Protein AF-A0A7C3A5S3-F1 (afdb_monomer_lite)

Secondary structure (DSSP, 8-state):
-----SS-TTTTTT-SEEE---SSHHHHHHHHHHHHHHT-SEEE---STTTTTTSS-HHHHHHHHTTSSEEE--SSGGG--S--S-HHHHHHHHHBSS-EEEEEEETTEEEEEEEEEB-TTSHHHHHHHHHTT-B-SSHHHHHHHHHHHHHHH--SPPS--TTS---HHHHHHHHHHHHEEEEPP-

Sequence (186 aa):
MSRKDTFQEGFFEGVDVAYLYTLYPDLTIQGVLEACKAGLSAVIIPGEDPTFKGAASKKELQRVAEGKIDVFAPRISCALHPPTGNRVVDQLAERFGMPEIHVSLHGQRVLSVNVVRGAPCGATWYVARNLNGERFPDADALRRKAGLLAQYYCRAPRGYPPFEDVKGIHLAGELHAKSVKIIKLK

pLDDT: mean 87.55, std 13.67, range [39.81, 98.25]

Structure (mmCIF, N/CA/C/O backbone):
data_AF-A0A7C3A5S3-F1
#
_entry.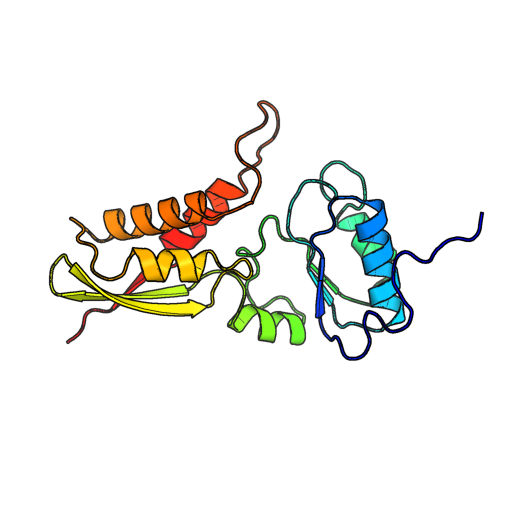id   AF-A0A7C3A5S3-F1
#
loop_
_atom_site.group_PDB
_atom_site.id
_atom_site.type_symbol
_atom_site.label_atom_id
_atom_site.label_alt_id
_atom_site.label_comp_id
_atom_site.label_asym_id
_atom_site.label_entity_id
_atom_site.label_seq_id
_atom_site.pdbx_PDB_ins_code
_atom_site.Cartn_x
_atom_site.Cartn_y
_atom_site.Cartn_z
_atom_site.occupancy
_atom_site.B_iso_or_equiv
_atom_site.auth_seq_id
_atom_site.auth_comp_id
_atom_site.auth_asym_id
_atom_site.auth_atom_id
_atom_site.pdbx_PDB_model_num
ATOM 1 N N . MET A 1 1 ? 30.466 -18.313 -19.564 1.00 39.81 1 MET A N 1
ATOM 2 C CA . MET A 1 1 ? 29.375 -18.422 -18.569 1.00 39.81 1 MET A CA 1
ATOM 3 C C . MET A 1 1 ? 28.080 -18.082 -19.278 1.00 39.81 1 MET A C 1
ATOM 5 O O . MET A 1 1 ? 27.953 -16.941 -19.705 1.00 39.81 1 MET A O 1
ATOM 9 N N . SER A 1 2 ? 27.172 -19.039 -19.498 1.00 44.44 2 SER A N 1
ATOM 10 C CA . SER A 1 2 ? 25.861 -18.695 -20.059 1.00 44.44 2 SER A CA 1
ATOM 11 C C . SER A 1 2 ? 25.139 -17.799 -19.056 1.00 44.44 2 SER A C 1
ATOM 13 O O . SER A 1 2 ? 25.096 -18.117 -17.864 1.00 44.44 2 SER A O 1
ATOM 15 N N . ARG A 1 3 ? 24.608 -16.664 -19.520 1.00 49.41 3 ARG A N 1
ATOM 16 C CA . ARG A 1 3 ? 23.604 -15.925 -18.756 1.00 49.41 3 ARG A CA 1
ATOM 17 C C . ARG A 1 3 ? 22.463 -16.912 -18.538 1.00 49.41 3 ARG A C 1
ATOM 19 O O . ARG A 1 3 ? 21.823 -17.319 -19.496 1.00 49.41 3 ARG A O 1
ATOM 26 N N . LYS A 1 4 ? 22.288 -17.401 -17.312 1.00 55.09 4 LYS A N 1
ATOM 27 C CA . LYS A 1 4 ? 20.977 -17.913 -16.933 1.00 55.09 4 LYS A CA 1
ATOM 28 C C . LYS A 1 4 ? 20.123 -16.663 -16.872 1.00 55.09 4 LYS A C 1
ATOM 30 O O . LYS A 1 4 ? 20.392 -15.812 -16.026 1.00 55.09 4 LYS A O 1
ATOM 35 N N . ASP A 1 5 ? 19.229 -16.504 -17.836 1.00 57.84 5 ASP A N 1
ATOM 36 C CA . ASP A 1 5 ? 18.279 -15.405 -17.818 1.00 57.84 5 ASP A CA 1
ATOM 37 C C . ASP A 1 5 ? 17.574 -15.422 -16.460 1.00 57.84 5 ASP A C 1
ATOM 39 O O . ASP A 1 5 ? 17.136 -16.465 -15.969 1.00 57.84 5 ASP A O 1
ATOM 43 N N . THR A 1 6 ? 17.596 -14.276 -15.785 1.00 68.81 6 THR A N 1
ATOM 44 C CA . THR A 1 6 ? 17.115 -14.137 -14.406 1.00 68.81 6 THR A CA 1
ATOM 45 C C . THR A 1 6 ? 15.612 -14.418 -14.305 1.00 68.81 6 THR A C 1
ATOM 47 O O . THR A 1 6 ? 15.124 -14.819 -13.250 1.00 68.81 6 THR A O 1
ATOM 50 N N . PHE A 1 7 ? 14.891 -14.241 -15.414 1.00 75.25 7 PHE A N 1
ATOM 51 C CA . PHE A 1 7 ? 13.484 -14.574 -15.576 1.00 75.25 7 PHE A CA 1
ATOM 52 C C . PHE A 1 7 ? 13.342 -15.685 -16.614 1.00 75.25 7 PHE A C 1
ATOM 54 O O . PHE A 1 7 ? 14.030 -15.684 -17.633 1.00 75.25 7 PHE A O 1
ATOM 61 N N . GLN A 1 8 ? 12.452 -16.639 -16.344 1.00 80.75 8 GLN A N 1
ATOM 62 C CA . GLN A 1 8 ? 12.094 -17.664 -17.320 1.00 80.75 8 GLN A CA 1
ATOM 63 C C . GLN A 1 8 ? 11.308 -17.036 -18.476 1.00 80.75 8 GLN A C 1
ATOM 65 O O . GLN A 1 8 ? 10.609 -16.037 -18.299 1.00 80.75 8 GLN A O 1
ATOM 70 N N . GLU A 1 9 ? 11.408 -17.633 -19.660 1.00 80.19 9 GLU A N 1
ATOM 71 C CA . GLU A 1 9 ? 10.592 -17.230 -20.803 1.00 80.19 9 GLU A CA 1
ATOM 72 C C . GLU A 1 9 ? 9.098 -17.331 -20.449 1.00 80.19 9 GLU A C 1
ATOM 74 O O . GLU A 1 9 ? 8.680 -18.257 -19.753 1.00 80.19 9 GLU A O 1
ATOM 79 N N . GLY A 1 10 ? 8.305 -16.336 -20.856 1.00 81.06 10 GLY A N 1
ATOM 80 C CA . GLY A 1 10 ? 6.878 -16.268 -20.521 1.00 81.06 10 GLY A CA 1
ATOM 81 C C . GLY A 1 10 ? 6.556 -15.886 -19.068 1.00 81.06 10 GLY A C 1
ATOM 82 O O . GLY A 1 10 ? 5.389 -15.898 -18.694 1.00 81.06 10 GLY A O 1
ATOM 83 N N . PHE A 1 11 ? 7.532 -15.491 -18.236 1.00 86.94 11 PHE A N 1
ATOM 84 C CA . PHE A 1 11 ? 7.284 -15.145 -16.821 1.00 86.94 11 PHE A CA 1
ATOM 85 C C . PHE A 1 11 ? 6.173 -14.098 -16.605 1.00 86.94 11 PHE A C 1
ATOM 87 O O . PHE A 1 11 ? 5.458 -14.149 -15.607 1.00 86.94 11 PHE A O 1
ATOM 94 N N . PHE A 1 12 ? 6.030 -13.151 -17.535 1.00 92.44 12 PHE A N 1
ATOM 95 C CA . PHE A 1 12 ? 5.022 -12.086 -17.498 1.00 92.44 12 PHE A CA 1
ATOM 96 C C . PHE A 1 12 ? 3.841 -12.315 -18.457 1.00 92.44 12 PHE A C 1
ATOM 98 O O . PHE A 1 12 ? 3.055 -11.400 -18.694 1.00 92.44 12 PHE A O 1
ATOM 105 N N . GLU A 1 13 ? 3.699 -13.513 -19.024 1.00 90.12 13 GLU A N 1
ATOM 106 C CA . GLU A 1 13 ? 2.602 -13.820 -19.940 1.00 90.12 13 GLU A CA 1
ATOM 107 C C . GLU A 1 13 ? 1.240 -13.674 -19.237 1.00 90.12 13 GLU A C 1
ATOM 109 O O . GLU A 1 13 ? 1.011 -14.217 -18.157 1.00 90.12 13 GLU A O 1
ATOM 114 N N . GLY A 1 14 ? 0.336 -12.897 -19.842 1.00 91.88 14 GLY A N 1
ATOM 115 C CA . GLY A 1 14 ? -0.998 -12.634 -19.293 1.00 91.88 14 GLY A CA 1
ATOM 116 C C . GLY A 1 14 ? -1.032 -11.711 -18.066 1.00 91.88 14 GLY A C 1
ATOM 117 O O . GLY A 1 14 ? -2.063 -11.638 -17.400 1.00 91.88 14 GLY A O 1
ATOM 118 N N . VAL A 1 15 ? 0.065 -11.018 -17.745 1.00 95.62 15 VAL A N 1
ATOM 119 C CA . VAL A 1 15 ? 0.131 -10.065 -16.627 1.00 95.62 15 VAL A CA 1
ATOM 120 C C . VAL A 1 15 ? -0.084 -8.639 -17.135 1.00 95.62 15 VAL A C 1
ATOM 122 O O . VAL A 1 15 ? 0.645 -8.181 -18.006 1.00 95.62 15 VAL A O 1
ATOM 125 N N . ASP A 1 16 ? -1.028 -7.898 -16.546 1.00 96.19 16 ASP A N 1
ATOM 126 C CA . ASP A 1 16 ? -1.244 -6.486 -16.902 1.00 96.19 16 ASP A CA 1
ATOM 127 C C . ASP A 1 16 ? -0.355 -5.517 -16.099 1.00 96.19 16 ASP A C 1
ATOM 129 O O . ASP A 1 16 ? 0.109 -4.500 -16.619 1.00 96.19 16 ASP A O 1
ATOM 133 N N . VAL A 1 17 ? -0.130 -5.806 -14.811 1.00 96.06 17 VAL A N 1
ATOM 134 C CA . VAL A 1 17 ? 0.670 -4.989 -13.881 1.00 96.06 17 VAL A CA 1
ATOM 135 C C . VAL A 1 17 ? 1.465 -5.893 -12.946 1.00 96.06 17 VAL A C 1
ATOM 137 O O . VAL A 1 17 ? 0.913 -6.832 -12.373 1.00 96.06 17 VAL A O 1
ATOM 140 N N . ALA A 1 18 ? 2.742 -5.577 -12.723 1.00 94.50 18 ALA A N 1
ATOM 141 C CA . ALA A 1 18 ? 3.602 -6.329 -11.808 1.00 94.50 18 ALA A CA 1
ATOM 142 C C . ALA A 1 18 ? 3.993 -5.519 -10.562 1.00 94.50 18 ALA A C 1
ATOM 144 O O . ALA A 1 18 ? 4.437 -4.377 -10.665 1.00 94.50 18 ALA A O 1
ATOM 145 N N . TYR A 1 19 ? 3.897 -6.139 -9.381 1.00 92.44 19 TYR A N 1
ATOM 146 C CA . TYR A 1 19 ? 4.524 -5.645 -8.150 1.00 92.44 19 TYR A CA 1
ATOM 147 C C . TYR A 1 19 ? 5.910 -6.265 -7.985 1.00 92.44 19 TYR A C 1
ATOM 149 O O . TYR A 1 19 ? 6.023 -7.477 -7.804 1.00 92.44 19 TYR A O 1
ATOM 157 N N . LEU A 1 20 ? 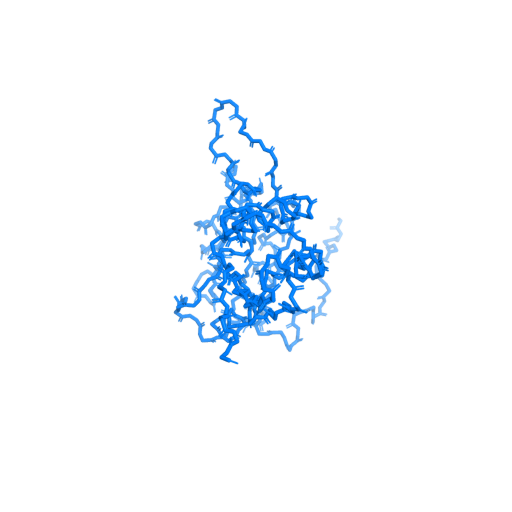6.960 -5.446 -7.978 1.00 89.62 20 LEU A N 1
ATOM 158 C CA . LEU A 1 20 ? 8.335 -5.920 -7.831 1.00 89.62 20 LEU A CA 1
ATOM 159 C C . LEU A 1 20 ? 8.892 -5.508 -6.464 1.00 89.62 20 LEU A C 1
ATOM 161 O O . LEU A 1 20 ? 9.149 -4.335 -6.209 1.00 89.62 20 LEU A O 1
ATOM 165 N N . TYR A 1 21 ? 9.098 -6.495 -5.590 1.00 82.12 21 TYR A N 1
ATOM 166 C CA . TYR A 1 21 ? 9.813 -6.350 -4.313 1.00 82.12 21 TYR A CA 1
ATOM 167 C C . TYR A 1 21 ? 11.237 -6.906 -4.437 1.00 82.12 21 TYR A C 1
ATOM 169 O O . TYR A 1 21 ? 11.673 -7.751 -3.653 1.00 82.12 21 TYR A O 1
ATOM 177 N N . THR A 1 22 ? 11.948 -6.497 -5.480 1.00 72.25 22 THR A N 1
ATOM 178 C CA . THR A 1 22 ? 13.311 -6.951 -5.750 1.00 72.25 22 THR A CA 1
ATOM 179 C C . THR A 1 22 ? 14.270 -6.367 -4.713 1.00 72.25 22 THR A C 1
ATOM 181 O O . THR A 1 22 ? 14.308 -5.163 -4.475 1.00 72.25 22 THR A O 1
ATOM 184 N N . LEU A 1 23 ? 15.047 -7.241 -4.067 1.00 69.00 23 LEU A N 1
ATOM 185 C CA . LEU A 1 23 ? 15.997 -6.853 -3.015 1.00 69.00 23 LEU A CA 1
ATOM 186 C C . LEU A 1 23 ? 17.265 -6.184 -3.567 1.00 69.00 23 LEU A C 1
ATOM 188 O O . LEU A 1 23 ? 18.016 -5.591 -2.797 1.00 69.00 23 LEU A O 1
ATOM 192 N N . TYR A 1 24 ? 17.496 -6.269 -4.882 1.00 79.69 24 TYR A N 1
ATOM 193 C CA . TYR A 1 24 ? 18.701 -5.772 -5.540 1.00 79.69 24 TYR A CA 1
ATOM 194 C C . TYR A 1 24 ? 18.368 -4.901 -6.768 1.00 79.69 24 TYR A C 1
ATOM 196 O O . TYR A 1 24 ? 17.454 -5.254 -7.521 1.00 79.69 24 TYR A O 1
ATOM 204 N N . PRO A 1 25 ? 19.089 -3.778 -6.988 1.00 83.94 25 PRO A N 1
ATOM 205 C CA . PRO A 1 25 ? 18.815 -2.839 -8.081 1.00 83.94 25 PRO A CA 1
ATOM 206 C C . PRO A 1 25 ? 18.869 -3.455 -9.485 1.00 83.94 25 PRO A C 1
ATOM 208 O O . PRO A 1 25 ? 18.040 -3.140 -10.335 1.00 83.94 25 PRO A O 1
ATOM 211 N N . ASP A 1 26 ? 19.831 -4.341 -9.732 1.00 86.06 26 ASP A N 1
ATOM 212 C CA . ASP A 1 26 ? 20.017 -5.035 -11.006 1.00 86.06 26 ASP A CA 1
ATOM 213 C C . ASP A 1 26 ? 18.812 -5.921 -11.347 1.00 86.06 26 ASP A C 1
ATOM 215 O O . ASP A 1 26 ? 18.310 -5.867 -12.468 1.00 86.06 26 ASP A O 1
ATOM 219 N N . LEU A 1 27 ? 18.282 -6.657 -10.365 1.00 86.56 27 LEU A N 1
ATOM 220 C CA . LEU A 1 27 ? 17.061 -7.449 -10.524 1.00 86.56 27 LEU A CA 1
ATOM 221 C C . LEU A 1 27 ? 15.839 -6.566 -10.790 1.00 86.56 27 LEU A C 1
ATOM 223 O O . LEU A 1 27 ? 14.987 -6.939 -11.594 1.00 86.56 27 LEU A O 1
ATOM 227 N N . THR A 1 28 ? 15.756 -5.394 -10.152 1.00 88.94 28 THR A N 1
ATOM 228 C CA . THR A 1 28 ? 14.690 -4.417 -10.419 1.00 88.94 28 THR A CA 1
ATOM 229 C C . THR A 1 28 ? 14.736 -3.951 -11.871 1.00 88.94 28 THR A C 1
ATOM 231 O O . THR A 1 28 ? 13.721 -3.997 -12.560 1.00 88.94 28 THR A O 1
ATOM 234 N N . ILE A 1 29 ? 15.913 -3.537 -12.352 1.00 90.38 29 ILE A N 1
ATOM 235 C CA . ILE A 1 29 ? 16.113 -3.066 -13.730 1.00 90.38 29 ILE A CA 1
ATOM 236 C C . ILE A 1 29 ? 15.773 -4.173 -14.729 1.00 90.38 29 ILE A C 1
ATOM 238 O O . ILE A 1 29 ? 15.029 -3.924 -15.676 1.00 90.38 29 ILE A O 1
ATOM 242 N N . GLN A 1 30 ? 16.264 -5.397 -14.504 1.00 91.00 30 GLN A N 1
ATOM 243 C CA . GLN A 1 30 ? 15.928 -6.535 -15.362 1.00 91.00 30 GLN A CA 1
ATOM 244 C C . GLN A 1 30 ? 14.427 -6.833 -15.342 1.00 91.00 30 GLN A C 1
ATOM 246 O O . GLN A 1 30 ? 13.839 -7.021 -16.398 1.00 91.00 30 GLN A O 1
ATOM 251 N N . GLY A 1 31 ? 13.777 -6.781 -14.178 1.00 92.00 31 GLY A N 1
ATOM 252 C CA . GLY A 1 31 ? 12.328 -6.950 -14.077 1.00 92.00 31 GLY A CA 1
ATOM 253 C C . GLY A 1 31 ? 11.549 -5.921 -14.901 1.00 92.00 31 GLY A C 1
ATOM 254 O O . GLY A 1 31 ? 10.580 -6.283 -15.563 1.00 92.00 31 GLY A O 1
ATOM 255 N N . VAL A 1 32 ? 11.995 -4.659 -14.930 1.00 93.19 32 VAL A N 1
ATOM 256 C CA . VAL A 1 32 ? 11.396 -3.625 -15.793 1.00 93.19 32 VAL A CA 1
ATOM 257 C C . VAL A 1 32 ? 11.627 -3.922 -17.274 1.00 93.19 32 VAL A C 1
ATOM 259 O O . VAL A 1 32 ? 10.693 -3.790 -18.062 1.00 93.19 32 VAL A O 1
ATOM 262 N N . LEU A 1 33 ? 12.832 -4.345 -17.666 1.00 93.75 33 LEU A N 1
ATOM 263 C CA . LEU A 1 33 ? 13.132 -4.711 -19.055 1.00 93.75 33 LEU A CA 1
ATOM 264 C C . LEU A 1 33 ? 12.264 -5.878 -19.538 1.00 93.75 33 LEU A C 1
ATOM 266 O O . LEU A 1 33 ? 11.698 -5.807 -20.627 1.00 93.75 33 LEU A O 1
ATOM 270 N N . GLU A 1 34 ? 12.122 -6.925 -18.726 1.00 93.50 34 GLU A N 1
ATOM 271 C CA . GLU A 1 34 ? 11.269 -8.071 -19.050 1.00 93.50 34 GLU A CA 1
ATOM 272 C C . GLU A 1 34 ? 9.783 -7.684 -19.089 1.00 93.50 34 GLU A C 1
ATOM 274 O O . GLU A 1 34 ? 9.072 -8.082 -20.011 1.00 93.50 34 GLU A O 1
ATOM 279 N N . ALA A 1 35 ? 9.319 -6.828 -18.173 1.00 95.19 35 ALA A N 1
ATOM 280 C CA . ALA A 1 35 ? 7.962 -6.280 -18.217 1.00 95.19 35 ALA A CA 1
ATOM 281 C C . ALA A 1 35 ? 7.704 -5.459 -19.494 1.00 95.19 35 ALA A C 1
ATOM 283 O O . ALA A 1 35 ? 6.625 -5.546 -20.078 1.00 95.19 35 ALA A O 1
ATOM 284 N N . CYS A 1 36 ? 8.701 -4.700 -19.966 1.00 95.19 36 CYS A N 1
ATOM 285 C CA . CYS A 1 36 ? 8.615 -3.971 -21.233 1.00 95.19 36 CYS A CA 1
ATOM 286 C C . CYS A 1 36 ? 8.531 -4.916 -22.434 1.00 95.19 36 CYS A C 1
ATOM 288 O O . CYS A 1 36 ? 7.732 -4.673 -23.334 1.00 95.19 36 CYS A O 1
ATOM 290 N N . LYS A 1 37 ? 9.335 -5.988 -22.460 1.00 93.56 37 LYS A N 1
ATOM 291 C CA . LYS A 1 37 ? 9.284 -7.001 -23.530 1.00 93.56 37 LYS A CA 1
ATOM 292 C C . LYS A 1 37 ? 7.925 -7.700 -23.584 1.00 93.56 37 LYS A C 1
ATOM 294 O O . LYS A 1 37 ? 7.432 -7.965 -24.673 1.00 93.56 37 LYS A O 1
ATOM 299 N N . ALA A 1 38 ? 7.332 -7.967 -22.422 1.00 94.12 38 ALA A N 1
ATOM 300 C CA . ALA A 1 38 ? 6.015 -8.587 -22.300 1.00 94.12 38 ALA A CA 1
ATOM 301 C C . ALA A 1 38 ? 4.842 -7.616 -22.543 1.00 94.12 38 ALA A C 1
ATOM 303 O O . ALA A 1 38 ? 3.706 -8.063 -22.660 1.00 94.12 38 ALA A O 1
ATOM 304 N N . GLY A 1 39 ? 5.095 -6.305 -22.640 1.00 95.12 39 GLY A N 1
ATOM 305 C CA . GLY A 1 39 ? 4.059 -5.313 -22.937 1.00 95.12 39 GLY A CA 1
ATOM 306 C C . GLY A 1 39 ? 3.095 -5.040 -21.779 1.00 95.12 39 GLY A C 1
ATOM 307 O O . GLY A 1 39 ? 1.922 -4.762 -22.022 1.00 95.12 39 GLY A O 1
ATOM 308 N N . LEU A 1 40 ? 3.569 -5.118 -20.530 1.00 97.38 40 LEU A N 1
ATOM 309 C CA . LEU A 1 40 ? 2.764 -4.773 -19.352 1.00 97.38 40 LEU A CA 1
ATOM 310 C C . LEU A 1 40 ? 2.272 -3.322 -19.415 1.00 97.38 40 LEU A C 1
ATOM 312 O O . LEU A 1 40 ? 2.933 -2.449 -19.965 1.00 97.38 40 LEU A O 1
ATOM 316 N N . SER A 1 41 ? 1.148 -3.021 -18.765 1.00 97.50 41 SER A N 1
ATOM 317 C CA . SER A 1 41 ? 0.685 -1.636 -18.640 1.00 97.50 41 SER A CA 1
ATOM 318 C C . SER A 1 41 ? 1.554 -0.835 -17.668 1.00 97.50 41 SER A C 1
ATOM 320 O O . SER A 1 41 ? 1.851 0.336 -17.914 1.00 97.50 41 SER A O 1
ATOM 322 N N . ALA A 1 42 ? 1.969 -1.460 -16.561 1.00 97.44 42 ALA A N 1
ATOM 323 C CA . ALA A 1 42 ? 2.799 -0.805 -15.561 1.00 97.44 42 ALA A CA 1
ATOM 324 C C . ALA A 1 42 ? 3.587 -1.779 -14.677 1.00 97.44 42 ALA A C 1
ATOM 326 O O . ALA A 1 42 ? 3.236 -2.948 -14.503 1.00 97.44 42 ALA A O 1
ATOM 327 N N . VAL A 1 43 ? 4.606 -1.240 -14.013 1.00 95.81 43 VAL A N 1
ATOM 328 C CA . VAL A 1 43 ? 5.285 -1.865 -12.873 1.00 95.81 43 VAL A CA 1
ATOM 329 C C . VAL A 1 43 ? 5.142 -0.990 -11.632 1.00 95.81 43 VAL A C 1
ATOM 331 O O . VAL A 1 43 ? 5.241 0.238 -11.693 1.00 95.81 43 VAL A O 1
ATOM 334 N N . ILE A 1 44 ? 4.927 -1.628 -10.484 1.00 94.25 44 ILE A N 1
ATOM 335 C CA . ILE A 1 44 ? 4.853 -0.985 -9.174 1.00 94.25 44 ILE A CA 1
ATOM 336 C C . ILE A 1 44 ? 5.996 -1.523 -8.317 1.00 94.25 44 ILE A C 1
ATOM 338 O O . ILE A 1 44 ? 6.056 -2.707 -7.997 1.00 94.25 44 ILE A O 1
ATOM 342 N N . ILE A 1 45 ? 6.908 -0.641 -7.930 1.00 90.88 45 ILE A N 1
ATOM 343 C CA . ILE A 1 45 ? 8.155 -0.966 -7.237 1.00 90.88 45 ILE A CA 1
ATOM 344 C C . ILE A 1 45 ? 8.145 -0.227 -5.895 1.00 90.88 45 ILE A C 1
ATOM 346 O O . ILE A 1 45 ? 8.639 0.899 -5.791 1.00 90.88 45 ILE A O 1
ATOM 350 N N . PRO A 1 46 ? 7.485 -0.789 -4.872 1.00 85.69 46 PRO A N 1
ATOM 351 C CA . PRO A 1 46 ? 7.407 -0.161 -3.566 1.00 85.69 46 PRO A CA 1
ATOM 352 C C . PRO A 1 46 ? 8.700 -0.347 -2.765 1.00 85.69 46 PRO A C 1
ATOM 354 O O . PRO A 1 46 ? 9.300 -1.420 -2.762 1.00 85.69 46 PRO A O 1
ATOM 357 N N . GLY A 1 47 ? 9.053 0.664 -1.975 1.00 74.31 47 GLY A N 1
ATOM 358 C CA . GLY A 1 47 ? 10.188 0.606 -1.052 1.00 74.31 47 GLY A CA 1
ATOM 359 C C . GLY A 1 47 ? 11.399 1.408 -1.526 1.00 74.31 47 GLY A C 1
ATOM 360 O O . GLY A 1 47 ? 11.582 1.664 -2.715 1.00 74.31 47 GLY A O 1
ATOM 361 N N . GLU A 1 48 ? 12.201 1.859 -0.559 1.00 64.06 48 GLU A N 1
ATOM 362 C CA . GLU A 1 48 ? 13.234 2.874 -0.794 1.00 64.06 48 GLU A CA 1
ATOM 363 C C . GLU A 1 48 ? 14.652 2.328 -1.024 1.00 64.06 48 GLU A C 1
ATOM 365 O O . GLU A 1 48 ? 15.522 3.077 -1.453 1.00 64.06 48 GLU A O 1
ATOM 370 N N . ASP A 1 49 ? 14.930 1.050 -0.754 1.00 54.34 49 ASP A N 1
ATOM 371 C CA . ASP A 1 49 ? 16.325 0.658 -0.488 1.00 54.34 49 ASP A CA 1
ATOM 372 C C . ASP A 1 49 ? 17.210 0.409 -1.732 1.00 54.34 49 ASP A C 1
ATOM 374 O O . ASP A 1 49 ? 18.365 0.828 -1.714 1.00 54.34 49 ASP A O 1
ATOM 378 N N . PRO A 1 50 ? 16.716 -0.126 -2.864 1.00 49.91 50 PRO A N 1
ATOM 379 C CA . PRO A 1 50 ? 17.488 -0.101 -4.109 1.00 49.91 50 PRO A CA 1
ATOM 380 C C . PRO A 1 50 ? 17.348 1.264 -4.801 1.00 49.91 50 PRO A C 1
ATOM 382 O O . PRO A 1 50 ? 18.327 1.973 -4.995 1.00 49.91 50 PRO A O 1
ATOM 385 N N . THR A 1 51 ? 16.101 1.675 -5.052 1.00 50.75 51 THR A N 1
ATOM 386 C CA . THR A 1 51 ? 15.655 2.767 -5.934 1.00 50.75 51 THR A CA 1
ATOM 387 C C . THR A 1 51 ? 16.023 4.188 -5.471 1.00 50.75 51 THR A C 1
ATOM 389 O O . THR A 1 51 ? 15.873 5.142 -6.231 1.00 50.75 51 THR A O 1
ATOM 392 N N . PHE A 1 52 ? 16.440 4.399 -4.221 1.00 52.44 52 PHE A N 1
ATOM 393 C CA . PHE A 1 52 ? 16.698 5.754 -3.698 1.00 52.44 52 PHE A CA 1
ATOM 394 C C . PHE A 1 52 ? 18.132 5.970 -3.210 1.00 52.44 52 PHE A C 1
ATOM 396 O O . PHE A 1 52 ? 18.545 7.121 -3.085 1.00 52.44 52 PHE A O 1
ATOM 403 N N . LYS A 1 53 ? 18.932 4.906 -3.052 1.00 55.69 53 LYS A N 1
ATOM 404 C CA . LYS A 1 53 ? 20.370 4.995 -2.723 1.00 55.69 53 LYS A CA 1
ATOM 405 C C . LYS A 1 53 ? 21.276 5.181 -3.950 1.00 55.69 53 LYS A C 1
ATOM 407 O O . LYS A 1 53 ? 22.496 5.187 -3.824 1.00 55.69 53 LYS A O 1
ATOM 412 N N . GLY A 1 54 ? 20.680 5.365 -5.132 1.00 60.28 54 GLY A N 1
ATOM 413 C CA . GLY A 1 54 ? 21.353 5.809 -6.358 1.00 60.28 54 GLY A CA 1
ATOM 414 C C . GLY A 1 54 ? 21.325 4.813 -7.519 1.00 60.28 54 GLY A C 1
ATOM 415 O O . GLY A 1 54 ? 21.412 5.247 -8.663 1.00 60.28 54 GLY A O 1
ATOM 416 N N . ALA A 1 55 ? 21.139 3.518 -7.254 1.00 69.25 55 ALA A N 1
ATOM 417 C CA . ALA A 1 55 ? 21.019 2.482 -8.283 1.00 69.25 55 ALA A CA 1
ATOM 418 C C . ALA A 1 55 ? 19.546 2.124 -8.536 1.00 69.25 55 ALA A C 1
ATOM 420 O O . ALA A 1 55 ? 18.748 2.110 -7.610 1.00 69.25 55 ALA A O 1
ATOM 421 N N . ALA A 1 56 ? 19.159 1.832 -9.777 1.00 77.31 56 ALA A N 1
ATOM 422 C CA . ALA A 1 56 ? 17.760 1.615 -10.155 1.00 77.31 56 ALA A CA 1
ATOM 423 C C . ALA A 1 56 ? 16.840 2.769 -9.727 1.00 77.31 56 ALA A C 1
ATOM 425 O O . ALA A 1 56 ? 15.721 2.533 -9.284 1.00 77.31 56 ALA A O 1
ATOM 426 N N . SER A 1 57 ? 17.297 4.022 -9.821 1.00 81.50 57 SER A N 1
ATOM 427 C CA . SER A 1 57 ? 16.491 5.156 -9.353 1.00 81.50 57 SER A CA 1
ATOM 428 C C . SER A 1 57 ? 15.146 5.278 -10.069 1.00 81.50 57 SER A C 1
ATOM 430 O O . SER A 1 57 ? 15.019 4.821 -11.198 1.00 81.50 57 SER A O 1
ATOM 432 N N . LYS A 1 58 ? 14.140 5.961 -9.492 1.00 83.69 58 LYS A N 1
ATOM 433 C CA . LYS A 1 58 ? 12.858 6.175 -10.205 1.00 83.69 58 LYS A CA 1
ATOM 434 C C . LYS A 1 58 ? 13.090 6.735 -11.617 1.00 83.69 58 LYS A C 1
ATOM 436 O O . LYS A 1 58 ? 12.487 6.261 -12.572 1.00 83.69 58 LYS A O 1
ATOM 441 N N . LYS A 1 59 ? 14.004 7.704 -11.747 1.00 86.19 59 LYS A N 1
ATOM 442 C CA . LYS A 1 59 ? 14.382 8.304 -13.037 1.00 86.19 59 LYS A CA 1
ATOM 443 C C . LYS A 1 59 ? 15.074 7.302 -13.961 1.00 86.19 59 LYS A C 1
ATOM 445 O O . LYS A 1 59 ? 14.851 7.328 -15.164 1.00 86.19 59 LYS A O 1
ATOM 450 N N . GLU A 1 60 ? 15.928 6.449 -13.410 1.00 88.50 60 GLU A N 1
ATOM 451 C CA . GLU A 1 60 ? 16.611 5.400 -14.163 1.00 88.50 60 GLU A CA 1
ATOM 452 C C . GLU A 1 60 ? 15.632 4.336 -14.654 1.00 88.50 60 GLU A C 1
ATOM 454 O O . GLU A 1 60 ? 15.646 4.020 -15.832 1.00 88.50 60 GLU A O 1
ATOM 459 N N . LEU A 1 61 ? 14.723 3.856 -13.806 1.00 90.31 61 LEU A N 1
ATOM 460 C CA . LEU A 1 61 ? 13.700 2.883 -14.185 1.00 90.31 61 LEU A CA 1
ATOM 461 C C . LEU A 1 61 ? 12.748 3.442 -15.244 1.00 90.31 61 LEU A C 1
ATOM 463 O O . LEU A 1 61 ? 12.423 2.750 -16.200 1.00 90.31 61 LEU A O 1
ATOM 467 N N . GLN A 1 62 ? 12.353 4.711 -15.119 1.00 91.38 62 GLN A N 1
ATOM 468 C CA . GLN A 1 62 ? 11.578 5.402 -16.154 1.00 91.38 62 GLN A CA 1
ATOM 469 C C . GLN A 1 62 ? 12.351 5.515 -17.474 1.00 91.38 62 GLN A C 1
ATOM 471 O O . GLN A 1 62 ? 11.763 5.363 -18.542 1.00 91.38 62 GLN A O 1
ATOM 476 N N . ARG A 1 63 ? 13.668 5.751 -17.414 1.00 92.19 63 ARG A N 1
ATOM 477 C CA . ARG A 1 63 ? 14.531 5.757 -18.601 1.00 92.19 63 ARG A CA 1
ATOM 478 C C . ARG A 1 63 ? 14.632 4.368 -19.224 1.00 92.19 63 ARG A C 1
ATOM 480 O O . ARG A 1 63 ? 14.502 4.269 -20.431 1.00 92.19 63 ARG A O 1
ATOM 487 N N . VAL A 1 64 ? 14.831 3.327 -18.415 1.00 92.69 64 VAL A N 1
ATOM 488 C CA . VAL A 1 64 ? 14.895 1.919 -18.846 1.00 92.69 64 VAL A CA 1
ATOM 489 C C . VAL A 1 64 ? 13.580 1.475 -19.490 1.00 92.69 64 VAL A C 1
ATOM 491 O O . VAL A 1 64 ? 13.599 0.741 -20.472 1.00 92.69 64 VAL A O 1
ATOM 494 N N . ALA A 1 65 ? 12.445 1.942 -18.967 1.00 94.88 65 ALA A N 1
ATOM 495 C CA . ALA A 1 65 ? 11.136 1.671 -19.545 1.00 94.88 65 ALA A CA 1
ATOM 496 C C . ALA A 1 65 ? 10.917 2.367 -20.900 1.00 94.88 65 ALA A C 1
ATOM 498 O O . ALA A 1 65 ? 10.073 1.926 -21.675 1.00 94.88 65 ALA A O 1
ATOM 499 N N . GLU A 1 66 ? 11.647 3.452 -21.194 1.00 93.62 66 GLU A N 1
ATOM 500 C CA . GLU A 1 66 ? 11.568 4.211 -22.455 1.00 93.62 66 GLU A CA 1
ATOM 501 C C . GLU A 1 66 ? 10.132 4.624 -22.843 1.00 93.62 66 GLU A C 1
ATOM 503 O O . GLU A 1 66 ? 9.795 4.718 -24.019 1.00 93.62 66 GLU A O 1
ATOM 508 N N . GLY A 1 67 ? 9.256 4.837 -21.854 1.00 92.75 67 GLY A N 1
ATOM 509 C CA . GLY A 1 67 ? 7.840 5.155 -22.081 1.00 92.75 67 GLY A CA 1
ATOM 510 C C . GLY A 1 67 ? 6.987 3.999 -22.621 1.00 92.75 67 GLY A C 1
ATOM 511 O O . GLY A 1 67 ? 5.829 4.225 -22.954 1.00 92.75 67 GLY A O 1
ATOM 512 N N . LYS A 1 68 ? 7.523 2.773 -22.701 1.00 96.12 68 LYS A N 1
ATOM 513 C CA . LYS A 1 68 ? 6.775 1.577 -23.133 1.00 96.12 68 LYS A CA 1
ATOM 514 C C . LYS A 1 68 ? 5.747 1.137 -22.094 1.00 96.12 68 LYS A C 1
ATOM 516 O O . LYS A 1 68 ? 4.689 0.648 -22.469 1.00 96.12 68 LYS A O 1
ATOM 521 N N . ILE A 1 69 ? 6.074 1.311 -20.811 1.00 96.94 69 ILE A N 1
ATOM 522 C CA . ILE A 1 69 ? 5.224 0.974 -19.662 1.00 96.94 69 ILE A CA 1
ATOM 523 C C . ILE A 1 69 ? 5.307 2.087 -18.611 1.00 96.94 69 ILE A C 1
ATOM 525 O O . ILE A 1 69 ? 6.331 2.775 -18.513 1.00 96.94 69 ILE A O 1
ATOM 529 N N . ASP A 1 70 ? 4.280 2.227 -17.772 1.00 96.75 70 ASP A N 1
ATOM 530 C CA . ASP A 1 70 ? 4.333 3.151 -16.637 1.00 96.75 70 ASP A CA 1
ATOM 531 C C . ASP A 1 70 ? 5.136 2.577 -15.461 1.00 96.75 70 ASP A C 1
ATOM 533 O O . ASP A 1 70 ? 5.044 1.397 -15.118 1.00 96.75 70 ASP A O 1
ATOM 537 N N . VAL A 1 71 ? 5.907 3.435 -14.787 1.00 94.06 71 VAL A N 1
ATOM 538 C CA . VAL A 1 71 ? 6.727 3.051 -13.627 1.00 94.06 71 VAL A CA 1
ATOM 539 C C . VAL A 1 71 ? 6.274 3.806 -12.382 1.00 94.06 71 VAL A C 1
ATOM 541 O O . VAL A 1 71 ? 6.513 5.010 -12.231 1.00 94.06 71 VAL A O 1
ATOM 544 N N . PHE A 1 72 ? 5.686 3.074 -11.437 1.00 92.50 72 PHE A N 1
ATOM 545 C CA . PHE A 1 72 ? 5.296 3.580 -10.125 1.00 92.50 72 PHE A CA 1
ATOM 546 C C . PHE A 1 72 ? 6.300 3.132 -9.068 1.00 92.50 72 PHE A C 1
ATOM 548 O O . PHE A 1 72 ? 6.471 1.945 -8.830 1.00 92.50 72 PHE A O 1
ATOM 555 N N . ALA A 1 73 ? 6.930 4.082 -8.379 1.00 89.25 73 ALA A N 1
ATOM 556 C CA . ALA A 1 73 ? 7.873 3.799 -7.294 1.00 89.25 73 ALA A CA 1
ATOM 557 C C . ALA A 1 73 ? 7.435 4.495 -5.993 1.00 89.25 73 ALA A C 1
ATOM 559 O O . ALA A 1 73 ? 8.031 5.505 -5.603 1.00 89.25 73 ALA A O 1
ATOM 560 N N . PRO A 1 74 ? 6.326 4.058 -5.360 1.00 87.81 74 PRO A N 1
ATOM 561 C CA . PRO A 1 74 ? 5.860 4.670 -4.126 1.00 87.81 74 PRO A CA 1
ATOM 562 C C . PRO A 1 74 ? 6.789 4.313 -2.958 1.00 87.81 74 PRO A C 1
ATOM 564 O O . PRO A 1 74 ? 7.280 3.189 -2.851 1.00 87.81 74 PRO A O 1
ATOM 567 N N . ARG A 1 75 ? 6.956 5.247 -2.014 1.00 82.62 75 ARG A N 1
ATOM 568 C CA . ARG A 1 75 ? 7.753 5.026 -0.791 1.00 82.62 75 ARG A CA 1
ATOM 569 C C . ARG A 1 75 ? 7.300 3.782 -0.018 1.00 82.62 75 ARG A C 1
ATOM 571 O O . ARG A 1 75 ? 8.118 3.026 0.494 1.00 82.62 75 ARG A O 1
ATOM 578 N N . ILE A 1 76 ? 5.988 3.567 0.049 1.00 88.50 76 ILE A N 1
ATOM 579 C CA . ILE A 1 76 ? 5.353 2.378 0.622 1.00 88.50 76 ILE A CA 1
ATOM 580 C C . ILE A 1 76 ? 4.177 1.955 -0.250 1.00 88.50 76 ILE A C 1
ATOM 582 O O . ILE A 1 76 ? 3.491 2.796 -0.829 1.00 88.50 76 ILE A O 1
ATOM 586 N N . SER A 1 77 ? 3.884 0.659 -0.298 1.00 89.75 77 SER A N 1
ATOM 587 C CA . SER A 1 77 ? 2.827 0.122 -1.163 1.00 89.75 77 SER A CA 1
ATOM 588 C C . SER A 1 77 ? 1.435 0.677 -0.834 1.00 89.75 77 SER A C 1
ATOM 590 O O . SER A 1 77 ? 0.608 0.837 -1.724 1.00 89.75 77 SER A O 1
ATOM 592 N N . CYS A 1 78 ? 1.174 1.011 0.435 1.00 93.31 78 CYS A N 1
ATOM 593 C CA . CYS A 1 78 ? -0.083 1.621 0.872 1.00 93.31 78 CYS A CA 1
ATOM 594 C C . CYS A 1 78 ? -0.167 3.138 0.638 1.00 93.31 78 CYS A C 1
ATOM 596 O O . CYS A 1 78 ? -1.102 3.761 1.118 1.00 93.31 78 CYS A O 1
ATOM 598 N N . ALA A 1 79 ? 0.781 3.744 -0.080 1.00 92.06 79 ALA A N 1
ATOM 599 C CA . ALA A 1 79 ? 0.669 5.127 -0.546 1.00 92.06 79 ALA A CA 1
ATOM 600 C C . ALA A 1 79 ? 0.130 5.225 -1.985 1.00 92.06 79 ALA A C 1
ATOM 602 O O . ALA A 1 79 ? -0.085 6.327 -2.479 1.00 92.06 79 ALA A O 1
ATOM 603 N N . LEU A 1 80 ? -0.090 4.092 -2.664 1.00 93.88 80 LEU A N 1
ATOM 604 C CA . LEU A 1 80 ? -0.703 4.078 -3.989 1.00 93.88 80 LEU A CA 1
ATOM 605 C C . LEU A 1 80 ? -2.184 4.469 -3.879 1.00 93.88 80 LEU A C 1
ATOM 607 O O . LEU A 1 80 ? -2.941 3.826 -3.151 1.00 93.88 80 LEU A O 1
ATOM 611 N N . HIS A 1 81 ? -2.601 5.517 -4.583 1.00 93.19 81 HIS A N 1
ATOM 612 C CA . HIS A 1 81 ? -3.978 6.000 -4.566 1.00 93.19 81 HIS A CA 1
ATOM 613 C C . HIS A 1 81 ? -4.382 6.494 -5.961 1.00 93.19 81 HIS A C 1
ATOM 615 O O . HIS A 1 81 ? -3.610 7.251 -6.552 1.00 93.19 81 HIS A O 1
ATOM 621 N N . PRO A 1 82 ? -5.554 6.091 -6.485 1.00 91.75 82 PRO A N 1
ATOM 622 C CA . PRO A 1 82 ? -6.072 6.637 -7.733 1.00 91.75 82 PRO A CA 1
ATOM 623 C C . PRO A 1 82 ? -6.529 8.101 -7.555 1.00 91.75 82 PRO A C 1
ATOM 625 O O . PRO A 1 82 ? -6.916 8.481 -6.447 1.00 91.75 82 PRO A O 1
ATOM 628 N N . PRO A 1 83 ? -6.554 8.916 -8.625 1.00 94.81 83 PRO A N 1
ATOM 629 C CA . PRO A 1 83 ? -6.132 8.576 -9.983 1.00 94.81 83 PRO A CA 1
ATOM 630 C C . PRO A 1 83 ? -4.609 8.655 -10.149 1.00 94.81 83 PRO A C 1
ATOM 632 O O . PRO A 1 83 ? -3.959 9.595 -9.694 1.00 94.81 83 PRO A O 1
ATOM 635 N N . THR A 1 84 ? -4.046 7.674 -10.845 1.00 93.69 84 THR A N 1
ATOM 636 C CA . THR A 1 84 ? -2.614 7.574 -11.153 1.00 93.69 84 THR A CA 1
ATOM 637 C C . THR A 1 84 ? -2.292 7.972 -12.591 1.00 93.69 84 THR A C 1
ATOM 639 O O . THR A 1 84 ? -1.130 8.221 -12.905 1.00 93.69 84 THR A O 1
ATOM 642 N N . GLY A 1 85 ? -3.311 8.050 -13.455 1.00 95.06 85 GLY A N 1
ATOM 643 C CA . GLY A 1 85 ? -3.164 8.279 -14.896 1.00 95.06 85 GLY A CA 1
ATOM 644 C C . GLY A 1 85 ? -3.072 6.988 -15.712 1.00 95.06 85 GLY A C 1
ATOM 645 O O . GLY A 1 85 ? -3.224 7.033 -16.929 1.00 95.06 85 GLY A O 1
ATOM 646 N N . ASN A 1 86 ? -2.913 5.838 -15.051 1.00 97.19 86 ASN A N 1
ATOM 647 C CA . ASN A 1 86 ? -2.954 4.524 -15.675 1.00 97.19 86 ASN A CA 1
ATOM 648 C C . ASN A 1 86 ? -4.215 3.777 -15.224 1.00 97.19 86 ASN A C 1
ATOM 650 O O . ASN A 1 86 ? -4.367 3.437 -14.051 1.00 97.19 86 ASN A O 1
ATOM 654 N N . ARG A 1 87 ? -5.114 3.482 -16.170 1.00 97.25 87 ARG A N 1
ATOM 655 C CA . ARG A 1 87 ? -6.415 2.857 -15.875 1.00 97.25 87 ARG A CA 1
ATOM 656 C C . ARG A 1 87 ? -6.283 1.502 -15.175 1.00 97.25 87 ARG A C 1
ATOM 658 O O . ARG A 1 87 ? -7.102 1.187 -14.317 1.00 97.25 87 ARG A O 1
ATOM 665 N N . VAL A 1 88 ? -5.290 0.695 -15.546 1.00 96.50 88 VAL A N 1
ATOM 666 C CA . VAL A 1 88 ? -5.103 -0.644 -14.969 1.00 96.50 88 VAL A CA 1
ATOM 667 C C . VAL A 1 88 ? -4.616 -0.534 -13.526 1.00 96.50 88 VAL A C 1
ATOM 669 O O . VAL A 1 88 ? -5.124 -1.210 -12.632 1.00 96.50 88 VAL A O 1
ATOM 672 N N . VAL A 1 89 ? -3.677 0.378 -13.277 1.00 96.94 89 VAL A N 1
ATOM 673 C CA . VAL A 1 89 ? -3.180 0.661 -11.925 1.00 96.94 89 VAL A CA 1
ATOM 674 C C . VAL A 1 89 ? -4.283 1.257 -11.059 1.00 96.94 89 VAL A C 1
ATOM 676 O O . VAL A 1 89 ? -4.386 0.891 -9.893 1.00 96.94 89 VAL A O 1
ATOM 679 N N . ASP A 1 90 ? -5.143 2.110 -11.615 1.00 96.81 90 ASP A N 1
ATOM 680 C CA . ASP A 1 90 ? -6.282 2.682 -10.894 1.00 96.81 90 ASP A CA 1
ATOM 681 C C . ASP A 1 90 ? -7.288 1.607 -10.468 1.00 96.81 90 ASP A C 1
ATOM 683 O O . ASP A 1 90 ? -7.660 1.565 -9.296 1.00 96.81 90 ASP A O 1
ATOM 687 N N . GLN A 1 91 ? -7.643 0.675 -11.359 1.00 95.69 91 GLN A N 1
ATOM 688 C CA . GLN A 1 91 ? -8.504 -0.470 -11.026 1.00 95.69 91 GLN A CA 1
ATOM 689 C C . GLN A 1 91 ? -7.907 -1.341 -9.914 1.00 95.69 91 GLN A C 1
ATOM 691 O O . GLN A 1 91 ? -8.612 -1.765 -8.994 1.00 95.69 91 GLN A O 1
ATOM 696 N N . LEU A 1 92 ? -6.593 -1.579 -9.953 1.00 95.12 92 LEU A N 1
ATOM 697 C CA . LEU A 1 92 ? -5.900 -2.270 -8.870 1.00 95.12 92 LEU A CA 1
ATOM 698 C C . LEU A 1 92 ? -5.953 -1.450 -7.571 1.00 95.12 92 LEU A C 1
ATOM 700 O O . LEU A 1 92 ? -6.276 -1.987 -6.509 1.00 95.12 92 LEU A O 1
ATOM 704 N N . ALA A 1 93 ? -5.692 -0.146 -7.653 1.00 95.12 93 ALA A N 1
ATOM 705 C CA . ALA A 1 93 ? -5.617 0.770 -6.521 1.00 95.12 93 ALA A CA 1
ATOM 706 C C . ALA A 1 93 ? -6.984 1.148 -5.925 1.00 95.12 93 ALA A C 1
ATOM 708 O O . ALA A 1 93 ? -7.041 1.757 -4.856 1.00 95.12 93 ALA A O 1
ATOM 709 N N . GLU A 1 94 ? -8.095 0.752 -6.545 1.00 94.25 94 GLU A N 1
ATOM 710 C CA . GLU A 1 94 ? -9.422 0.749 -5.921 1.00 94.25 94 GLU A CA 1
ATOM 711 C C . GLU A 1 94 ? -9.551 -0.334 -4.839 1.00 94.25 94 GLU A C 1
ATOM 713 O O . GLU A 1 94 ? -10.287 -0.155 -3.869 1.00 94.25 94 GLU A O 1
ATOM 718 N N . ARG A 1 95 ? -8.807 -1.442 -4.958 1.00 93.31 95 ARG A N 1
ATOM 719 C CA . ARG A 1 95 ? -8.823 -2.564 -4.000 1.00 93.31 95 ARG A CA 1
ATOM 720 C C . ARG A 1 95 ? -7.573 -2.620 -3.128 1.00 93.31 95 ARG A C 1
ATOM 722 O O . ARG A 1 95 ? -7.669 -2.894 -1.927 1.00 93.31 95 ARG A O 1
ATOM 729 N N . PHE A 1 96 ? -6.420 -2.319 -3.718 1.00 95.12 96 PHE A N 1
ATOM 730 C CA . PHE A 1 96 ? -5.101 -2.493 -3.125 1.00 95.12 96 PHE A CA 1
ATOM 731 C C . PHE A 1 96 ? -4.277 -1.202 -3.205 1.00 95.12 96 PHE A C 1
ATOM 733 O O . PHE A 1 96 ? -3.715 -0.869 -4.241 1.00 95.12 96 PHE A O 1
ATOM 740 N N . GLY A 1 97 ? -4.175 -0.465 -2.100 1.00 94.56 97 GLY A N 1
ATOM 741 C CA . GLY A 1 97 ? -3.504 0.833 -2.065 1.00 94.56 97 GLY A CA 1
ATOM 742 C C . GLY A 1 97 ? -3.673 1.541 -0.725 1.00 94.56 97 GLY A C 1
ATOM 743 O O . GLY A 1 97 ? -3.537 0.925 0.335 1.00 94.56 97 GLY A O 1
ATOM 744 N N . MET A 1 98 ? -3.960 2.841 -0.767 1.00 96.38 98 MET A N 1
ATOM 745 C CA . MET A 1 98 ? -4.184 3.660 0.421 1.00 96.38 98 MET A CA 1
ATOM 746 C C . MET A 1 98 ? -5.393 3.163 1.214 1.00 96.38 98 MET A C 1
ATOM 748 O O . MET A 1 98 ? -6.498 3.160 0.686 1.00 96.38 98 MET A O 1
ATOM 752 N N . PRO A 1 99 ? -5.235 2.731 2.472 1.00 97.75 99 PRO A N 1
ATOM 753 C CA . PRO A 1 99 ? -6.293 2.016 3.164 1.00 97.75 99 PRO A CA 1
ATOM 754 C C . PRO A 1 99 ? -7.546 2.869 3.371 1.00 97.75 99 PRO A C 1
ATOM 756 O O . PRO A 1 99 ? -7.476 4.085 3.554 1.00 97.75 99 PRO A O 1
ATOM 759 N N . GLU A 1 100 ? -8.691 2.196 3.402 1.00 97.69 100 GLU A N 1
ATOM 760 C CA . GLU A 1 100 ? -9.966 2.742 3.853 1.00 97.69 100 GLU A CA 1
ATOM 761 C C . GLU A 1 100 ? -10.681 1.687 4.699 1.00 97.69 100 GLU A C 1
ATOM 763 O O . GLU A 1 100 ? -11.003 0.595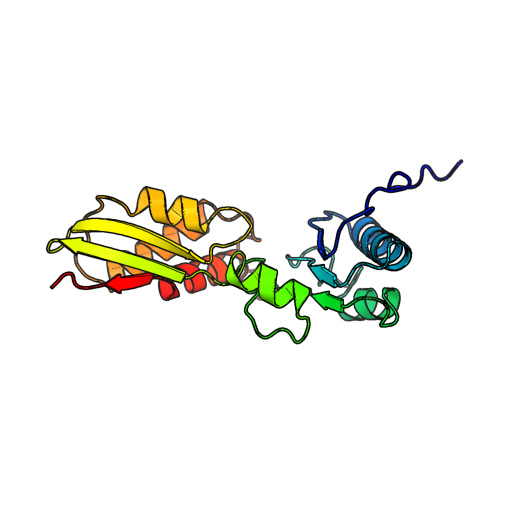 4.222 1.00 97.69 100 GLU A O 1
ATOM 768 N N . ILE A 1 101 ? -10.887 2.007 5.978 1.00 98.12 101 ILE A N 1
ATOM 769 C CA . ILE A 1 101 ? -11.426 1.088 6.978 1.00 98.12 101 ILE A CA 1
ATOM 770 C C . ILE A 1 101 ? -12.678 1.714 7.573 1.00 98.12 101 ILE A C 1
ATOM 772 O O . ILE A 1 101 ? -12.629 2.803 8.138 1.00 98.12 10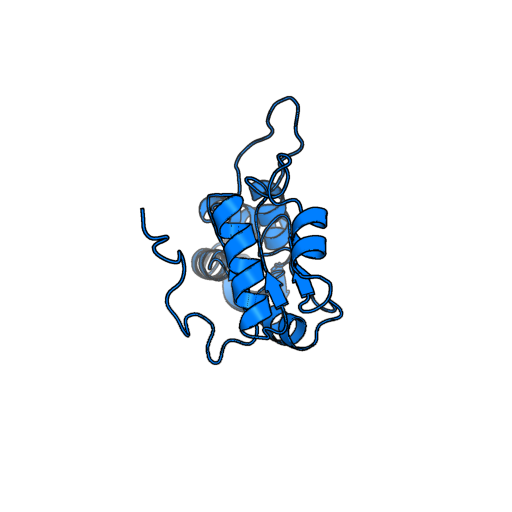1 ILE A O 1
ATOM 776 N N . HIS A 1 102 ? -13.801 1.017 7.486 1.00 97.88 102 HIS A N 1
ATOM 777 C CA . HIS A 1 102 ? -15.061 1.436 8.086 1.00 97.88 102 HIS A CA 1
ATOM 778 C C . HIS A 1 102 ? -15.293 0.651 9.371 1.00 97.88 102 HIS A C 1
ATOM 780 O O . HIS A 1 102 ? -15.268 -0.576 9.372 1.00 97.88 102 HIS A O 1
ATOM 786 N N . VAL A 1 103 ? -15.507 1.357 10.475 1.00 97.25 103 VAL A N 1
ATOM 787 C CA . VAL A 1 103 ? -15.640 0.765 11.806 1.00 97.25 103 VAL A CA 1
ATOM 788 C C . VAL A 1 103 ? -17.001 1.120 12.387 1.00 97.25 103 VAL A C 1
ATOM 790 O O . VAL A 1 103 ? -17.322 2.299 12.528 1.00 97.25 103 VAL A O 1
ATOM 793 N N . SER A 1 104 ? -17.788 0.105 12.744 1.00 95.25 104 SER A N 1
ATOM 794 C CA . SER A 1 104 ? -19.079 0.285 13.418 1.00 95.25 104 SER A CA 1
ATOM 795 C C . SER A 1 104 ? -18.925 0.081 14.918 1.00 95.25 104 SER A C 1
ATOM 797 O O . SER A 1 104 ? -18.243 -0.851 15.353 1.00 95.25 104 SER A O 1
ATOM 799 N N . LEU A 1 105 ? -19.559 0.943 15.713 1.00 92.69 105 LEU A N 1
ATOM 800 C CA . LEU A 1 105 ? -19.404 0.966 17.168 1.00 92.69 105 LEU A CA 1
ATOM 801 C C . LEU A 1 105 ? -20.714 0.680 17.901 1.00 92.69 105 LEU A C 1
ATOM 803 O O . LEU A 1 105 ? -21.781 1.099 17.462 1.00 92.69 105 LEU A O 1
ATOM 807 N N . HIS A 1 106 ? -20.603 0.043 19.066 1.00 90.44 106 HIS A N 1
ATOM 808 C CA . HIS A 1 106 ? -21.654 -0.025 20.080 1.00 90.44 106 HIS A CA 1
ATOM 809 C C . HIS A 1 106 ? -21.110 0.566 21.388 1.00 90.44 106 HIS A C 1
ATOM 811 O O . HIS A 1 106 ? -20.337 -0.070 22.110 1.00 90.44 106 HIS A O 1
ATOM 817 N N . GLY A 1 107 ? -21.445 1.832 21.651 1.00 88.25 107 GLY A N 1
ATOM 818 C CA . GLY A 1 107 ? -20.800 2.618 22.705 1.00 88.25 107 GLY A CA 1
ATOM 819 C C . GLY A 1 107 ? -19.294 2.762 22.452 1.00 88.25 107 GLY A C 1
ATOM 820 O O . GLY A 1 107 ? -18.878 3.236 21.399 1.00 88.25 107 GLY A O 1
ATOM 821 N N . GLN A 1 108 ? -18.479 2.322 23.413 1.00 90.31 108 GLN A N 1
ATOM 822 C CA . GLN A 1 108 ? -17.006 2.347 23.359 1.00 90.31 108 GLN A CA 1
ATOM 823 C C . GLN A 1 108 ? -16.388 1.037 22.834 1.00 90.31 108 GLN A C 1
ATOM 825 O O . GLN A 1 108 ? -15.210 0.768 23.065 1.00 90.31 108 GLN A O 1
ATOM 830 N N . ARG A 1 109 ? -17.181 0.176 22.183 1.00 93.75 109 ARG A N 1
ATOM 831 C CA . ARG A 1 109 ? -16.72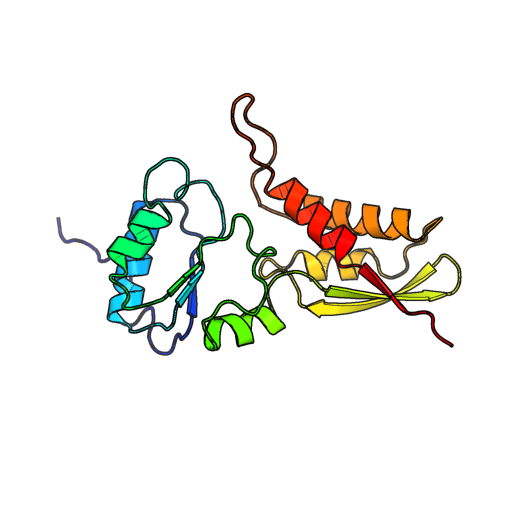7 -1.122 21.667 1.00 93.75 109 ARG A CA 1
ATOM 832 C C . ARG A 1 109 ? -16.862 -1.198 20.153 1.00 93.75 109 ARG A C 1
ATOM 834 O O . ARG A 1 109 ? -17.881 -0.778 19.605 1.00 93.75 109 ARG A O 1
ATOM 841 N N . VAL A 1 110 ? -15.866 -1.783 19.489 1.00 95.81 110 VAL A N 1
ATOM 842 C CA . VAL A 1 110 ? -15.931 -2.097 18.059 1.00 95.81 110 VAL A CA 1
ATOM 843 C C . VAL A 1 110 ? -16.879 -3.275 17.867 1.00 95.81 110 VAL A C 1
ATOM 845 O O . VAL A 1 110 ? -16.639 -4.354 18.406 1.00 95.81 110 VAL A O 1
ATOM 848 N N . LEU A 1 111 ? -17.946 -3.064 17.097 1.00 94.94 111 LEU A N 1
ATOM 849 C CA . LEU A 1 111 ? -18.887 -4.113 16.712 1.00 94.94 111 LEU A CA 1
ATOM 850 C C . LEU A 1 111 ? -18.421 -4.848 15.452 1.00 94.94 111 LEU A C 1
ATOM 852 O O . LEU A 1 111 ? -18.499 -6.071 15.391 1.00 94.94 111 LEU A O 1
ATOM 856 N N . SER A 1 112 ? -17.969 -4.098 14.445 1.00 96.31 112 SER A N 1
ATOM 857 C CA . SER A 1 112 ? -17.463 -4.656 13.193 1.00 96.31 112 SER A CA 1
ATOM 858 C C . SER A 1 112 ? -16.441 -3.735 12.538 1.00 96.31 112 SER A C 1
ATOM 860 O O . SER A 1 112 ? -16.438 -2.517 12.748 1.00 96.31 112 SER A O 1
ATOM 862 N N . VAL A 1 113 ? -15.579 -4.335 11.716 1.00 97.75 113 VAL A N 1
ATOM 863 C CA . VAL A 1 113 ? -14.602 -3.625 10.893 1.00 97.75 113 VAL A CA 1
ATOM 864 C C . VAL A 1 113 ? -14.690 -4.134 9.462 1.00 97.75 113 VAL A C 1
ATOM 866 O O . VAL A 1 113 ? -14.503 -5.323 9.214 1.00 97.75 113 VAL A O 1
ATOM 869 N N . ASN A 1 114 ? -14.953 -3.230 8.524 1.00 97.44 114 ASN A N 1
ATOM 870 C CA . ASN A 1 114 ? -14.999 -3.498 7.095 1.00 97.44 114 ASN A CA 1
ATOM 871 C C . ASN A 1 114 ? -13.810 -2.825 6.398 1.00 97.44 114 ASN A C 1
ATOM 873 O O . ASN A 1 114 ? -13.547 -1.642 6.612 1.00 97.44 114 ASN A O 1
ATOM 877 N N . VAL A 1 115 ? -13.098 -3.566 5.552 1.00 98.06 115 VAL A N 1
ATOM 878 C CA . VAL A 1 115 ? -11.994 -3.029 4.745 1.00 98.06 115 VAL A CA 1
ATOM 879 C C . VAL A 1 115 ? -12.537 -2.728 3.355 1.00 98.06 115 VAL A C 1
ATOM 881 O O . VAL A 1 115 ? -12.775 -3.647 2.579 1.00 98.06 115 VAL A O 1
ATOM 884 N N . VAL A 1 116 ? -12.727 -1.445 3.044 1.00 97.12 116 VAL A N 1
ATOM 885 C CA . VAL A 1 116 ? -13.168 -1.000 1.710 1.00 97.12 116 VAL A CA 1
ATOM 886 C C . VAL A 1 116 ? -12.014 -1.095 0.716 1.00 97.12 116 VAL A C 1
ATOM 888 O O . VAL A 1 116 ? -12.188 -1.565 -0.406 1.00 97.12 116 VAL A O 1
ATOM 891 N N . ARG A 1 117 ? -10.817 -0.700 1.164 1.00 97.31 117 ARG A N 1
ATOM 892 C CA . ARG A 1 117 ? -9.561 -0.799 0.418 1.00 97.31 117 ARG A CA 1
ATOM 893 C C . ARG A 1 117 ? -8.415 -1.114 1.370 1.00 97.31 117 ARG A C 1
ATOM 895 O O . ARG A 1 117 ? -8.341 -0.535 2.456 1.00 97.31 117 ARG A O 1
ATOM 902 N N . GLY A 1 118 ? -7.522 -2.019 0.974 1.00 96.88 118 GLY A N 1
ATOM 903 C CA . GLY A 1 118 ? -6.437 -2.505 1.827 1.00 96.88 118 GLY A CA 1
ATOM 904 C C . GLY A 1 118 ? -5.043 -2.250 1.270 1.00 96.88 118 GLY A C 1
ATOM 905 O O . GLY A 1 118 ? -4.840 -2.143 0.070 1.00 96.88 118 GLY A O 1
ATOM 906 N N . ALA A 1 119 ? -4.051 -2.196 2.150 1.00 95.56 119 ALA A N 1
ATOM 907 C CA . ALA A 1 119 ? -2.645 -2.208 1.785 1.00 95.56 119 ALA A CA 1
ATOM 908 C C . ALA A 1 119 ? -2.281 -3.567 1.161 1.00 95.56 119 ALA A C 1
ATOM 910 O O . ALA A 1 119 ? -2.509 -4.587 1.816 1.00 95.56 119 ALA A O 1
ATOM 911 N N . PRO A 1 120 ? -1.631 -3.621 -0.016 1.00 92.81 120 PRO A N 1
ATOM 912 C CA . PRO A 1 120 ? -1.354 -4.877 -0.730 1.00 92.81 120 PRO A CA 1
ATOM 913 C C . PRO A 1 120 ? -0.510 -5.887 0.069 1.00 92.81 120 PRO A C 1
ATOM 915 O O . PRO A 1 120 ? -0.557 -7.078 -0.200 1.00 92.81 120 PRO A O 1
ATOM 918 N N . CYS A 1 121 ? 0.234 -5.447 1.088 1.00 90.94 121 CYS A N 1
ATOM 919 C CA . CYS A 1 121 ? 1.018 -6.327 1.960 1.00 90.94 121 CYS A CA 1
ATOM 920 C C . CYS A 1 121 ? 0.191 -7.113 2.995 1.00 90.94 121 CYS A C 1
ATOM 922 O O . CYS A 1 121 ? 0.745 -7.936 3.723 1.00 90.94 121 CYS A O 1
ATOM 924 N N . GLY A 1 122 ? -1.109 -6.838 3.130 1.00 94.19 122 GLY A N 1
ATOM 925 C CA . GLY A 1 122 ? -1.974 -7.502 4.109 1.00 94.19 122 GLY A CA 1
ATOM 926 C C . GLY A 1 122 ? -2.175 -6.730 5.421 1.00 94.19 122 GLY A C 1
ATOM 927 O O . GLY A 1 122 ? -3.049 -7.092 6.214 1.00 94.19 122 GLY A O 1
ATOM 928 N N . ALA A 1 123 ? -1.420 -5.647 5.649 1.00 96.06 123 ALA A N 1
ATOM 929 C CA . ALA A 1 123 ? -1.424 -4.909 6.918 1.00 96.06 123 ALA A CA 1
ATOM 930 C C . ALA A 1 123 ? -2.821 -4.412 7.316 1.00 96.06 123 ALA A C 1
ATOM 932 O O . ALA A 1 123 ? -3.205 -4.509 8.478 1.00 96.06 123 ALA A O 1
ATOM 933 N N . THR A 1 124 ? -3.622 -3.950 6.358 1.00 98.06 124 THR A N 1
ATOM 934 C CA . THR A 1 124 ? -4.967 -3.429 6.639 1.00 98.06 124 THR A CA 1
ATOM 935 C C . THR A 1 124 ? -5.917 -4.508 7.151 1.00 98.06 124 THR A C 1
ATOM 937 O O . THR A 1 124 ? -6.658 -4.266 8.099 1.00 98.06 124 THR A O 1
ATOM 940 N N . TRP A 1 125 ? -5.855 -5.726 6.607 1.00 97.88 125 TRP A N 1
ATOM 941 C CA . TRP A 1 125 ? -6.654 -6.847 7.114 1.00 97.88 125 TRP A CA 1
ATOM 942 C C . TRP A 1 125 ? -6.149 -7.360 8.459 1.00 97.88 125 TRP A C 1
ATOM 944 O O . TRP A 1 125 ? -6.939 -7.868 9.254 1.00 97.88 125 TRP A O 1
ATOM 954 N N . TYR A 1 126 ? -4.847 -7.253 8.737 1.00 98.25 126 TYR A N 1
ATOM 955 C CA . TYR A 1 126 ? -4.326 -7.509 10.080 1.00 98.25 126 TYR A CA 1
ATOM 956 C C . TYR A 1 126 ? -4.882 -6.490 11.083 1.00 98.25 126 TYR A C 1
ATOM 958 O O . TYR A 1 126 ? -5.410 -6.886 12.121 1.00 98.25 126 TYR A O 1
ATOM 966 N N . VAL A 1 127 ? -4.846 -5.197 10.749 1.00 98.25 127 VAL A N 1
ATOM 967 C CA . VAL A 1 127 ? -5.437 -4.129 11.568 1.00 98.25 127 VAL A CA 1
ATOM 968 C C . VAL A 1 127 ? -6.920 -4.398 11.812 1.00 98.25 127 VAL A C 1
ATOM 970 O O . VAL A 1 127 ? -7.340 -4.438 12.962 1.00 98.25 127 VAL A O 1
ATOM 973 N N . ALA A 1 128 ? -7.704 -4.654 10.762 1.00 98.06 128 ALA A N 1
ATOM 974 C CA . ALA A 1 128 ? -9.143 -4.875 10.882 1.00 98.06 128 ALA A CA 1
ATOM 975 C C . ALA A 1 128 ? -9.497 -6.038 11.820 1.00 98.06 128 ALA A C 1
ATOM 977 O O . ALA A 1 128 ? -10.349 -5.886 12.695 1.00 98.06 128 ALA A O 1
ATOM 978 N N . ARG A 1 129 ? -8.792 -7.172 11.693 1.00 98.06 129 ARG A N 1
ATOM 979 C CA . ARG A 1 129 ? -8.975 -8.341 12.568 1.00 98.06 129 ARG A CA 1
ATOM 980 C C . ARG A 1 129 ? -8.690 -8.026 14.037 1.00 98.06 129 ARG A C 1
ATOM 982 O O . ARG A 1 129 ? -9.434 -8.480 14.895 1.00 98.06 129 ARG A O 1
ATOM 989 N N . ASN A 1 130 ? -7.653 -7.237 14.313 1.00 97.75 130 ASN A N 1
ATOM 990 C CA . ASN A 1 130 ? -7.223 -6.902 15.676 1.00 97.75 130 ASN A CA 1
ATOM 991 C C . ASN A 1 130 ? -7.947 -5.692 16.283 1.00 97.75 130 ASN A C 1
ATOM 993 O O . ASN A 1 130 ? -7.766 -5.409 17.460 1.00 97.75 130 ASN A O 1
ATOM 997 N N . LEU A 1 131 ? -8.734 -4.953 15.499 1.00 96.88 131 LEU A N 1
ATOM 998 C CA . LEU A 1 131 ? -9.625 -3.915 16.017 1.00 96.88 131 LEU A CA 1
ATOM 999 C C . LEU A 1 131 ? -10.998 -4.476 16.397 1.00 96.88 131 LEU A C 1
ATOM 1001 O O . LEU A 1 131 ? -11.701 -3.871 17.202 1.00 96.88 131 LEU A O 1
ATOM 1005 N N . ASN A 1 132 ? -11.411 -5.602 15.813 1.00 95.38 132 ASN A N 1
ATOM 1006 C CA . ASN A 1 132 ? -12.740 -6.148 16.047 1.00 95.38 132 ASN A CA 1
ATOM 1007 C C . ASN A 1 132 ? -12.925 -6.576 17.514 1.00 95.38 132 ASN A C 1
ATOM 1009 O O . ASN A 1 132 ? -12.121 -7.331 18.052 1.00 95.38 132 ASN A O 1
ATOM 1013 N N . GLY A 1 133 ? -13.995 -6.109 18.162 1.00 94.25 133 GLY A N 1
ATOM 1014 C CA . GLY A 1 133 ? -14.293 -6.413 19.566 1.00 94.25 133 GLY A CA 1
ATOM 1015 C C . GLY A 1 133 ? -13.522 -5.593 20.609 1.00 94.25 133 GLY A C 1
ATOM 1016 O O . GLY A 1 133 ? -13.880 -5.675 21.792 1.00 94.25 133 GLY A O 1
ATOM 1017 N N . GLU A 1 134 ? -12.535 -4.789 20.196 1.00 94.81 134 GLU A N 1
ATOM 1018 C CA . GLU A 1 134 ? -11.734 -3.927 21.074 1.00 94.81 134 GLU A CA 1
ATOM 1019 C C . GLU A 1 134 ? -12.578 -2.831 21.737 1.00 94.81 134 GLU A C 1
ATOM 1021 O O . GLU A 1 134 ? -13.581 -2.357 21.190 1.00 94.81 134 GLU A O 1
ATOM 1026 N N . ARG A 1 135 ? -12.135 -2.401 22.923 1.00 94.38 135 ARG A N 1
ATOM 1027 C CA . ARG A 1 135 ? -12.674 -1.239 23.639 1.00 94.38 135 ARG A CA 1
ATOM 1028 C C . ARG A 1 135 ? -11.698 -0.076 23.549 1.00 94.38 135 ARG A C 1
ATOM 1030 O O . ARG A 1 135 ? -10.490 -0.270 23.637 1.00 94.38 135 ARG A O 1
ATOM 1037 N N . PHE A 1 136 ? -12.218 1.134 23.411 1.00 90.69 136 PHE A N 1
ATOM 1038 C CA . PHE A 1 136 ? -11.404 2.341 23.282 1.00 90.69 136 PHE A CA 1
ATOM 1039 C C . PHE A 1 136 ? -12.109 3.526 23.957 1.00 90.69 136 PHE A C 1
ATOM 1041 O O . PHE A 1 136 ? -13.336 3.611 23.911 1.00 90.69 136 PHE A O 1
ATOM 1048 N N . PRO A 1 137 ? -11.347 4.444 24.574 1.00 92.31 137 PRO A N 1
ATOM 1049 C CA . PRO A 1 137 ? -11.914 5.588 25.288 1.00 92.31 137 PRO A CA 1
ATOM 1050 C C . PRO A 1 137 ? -12.527 6.628 24.341 1.00 92.31 137 PRO A C 1
ATOM 1052 O O . PRO A 1 137 ? -13.527 7.259 24.671 1.00 92.31 137 PRO A O 1
ATOM 1055 N N . ASP A 1 138 ? -11.945 6.792 23.152 1.00 92.75 138 ASP A N 1
ATOM 1056 C CA . ASP A 1 138 ? -12.373 7.759 22.147 1.00 92.75 138 ASP A CA 1
ATOM 1057 C C . ASP A 1 138 ? -11.948 7.330 20.728 1.00 92.75 138 ASP A C 1
ATOM 1059 O O . ASP A 1 138 ? -11.200 6.365 20.524 1.00 92.75 138 ASP A O 1
ATOM 1063 N N . ALA A 1 139 ? -12.448 8.057 19.726 1.00 91.50 139 ALA A N 1
ATOM 1064 C CA . ALA A 1 139 ? -12.167 7.801 18.316 1.00 91.50 139 ALA A CA 1
ATOM 1065 C C . ALA A 1 139 ? -10.675 7.916 17.962 1.00 91.50 139 ALA A C 1
ATOM 1067 O O . ALA A 1 139 ? -10.192 7.196 17.085 1.00 91.50 139 ALA A O 1
ATOM 1068 N N . ASP A 1 140 ? -9.933 8.800 18.624 1.00 95.00 140 ASP A N 1
ATOM 1069 C CA . ASP A 1 140 ? -8.522 9.013 18.323 1.00 95.00 140 ASP A CA 1
ATOM 10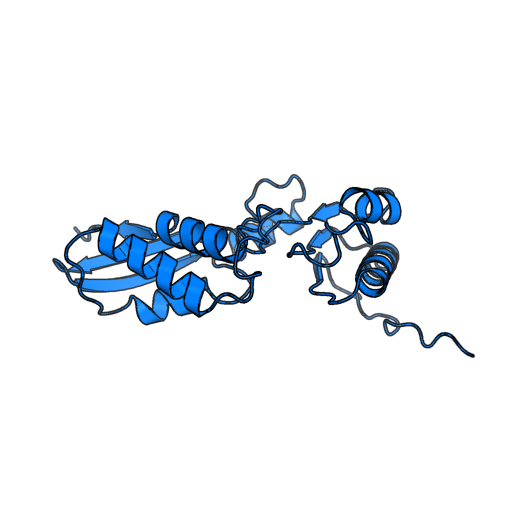70 C C . ASP A 1 140 ? -7.656 7.904 18.914 1.00 95.00 140 ASP A C 1
ATOM 1072 O O . ASP A 1 140 ? -6.683 7.489 18.287 1.00 95.00 140 ASP A O 1
ATOM 1076 N N . ALA A 1 141 ? -8.032 7.342 20.063 1.00 95.94 141 ALA A N 1
ATOM 1077 C CA . ALA A 1 141 ? -7.415 6.146 20.617 1.00 95.94 141 ALA A CA 1
ATOM 1078 C C . ALA A 1 141 ? -7.582 4.944 19.677 1.00 95.94 141 ALA A C 1
ATOM 1080 O O . ALA A 1 141 ? -6.609 4.230 19.426 1.00 95.94 141 ALA A O 1
ATOM 1081 N N . LEU A 1 142 ? -8.770 4.771 19.087 1.00 95.88 142 LEU A N 1
ATOM 1082 C CA . LEU A 1 142 ? -9.016 3.746 18.070 1.00 95.88 142 LEU A CA 1
ATOM 1083 C C . LEU A 1 142 ? -8.124 3.947 16.831 1.00 95.88 142 LEU A C 1
ATOM 1085 O O . LEU A 1 142 ? -7.469 3.007 16.377 1.00 95.88 142 LEU A O 1
ATOM 1089 N N . ARG A 1 143 ? -8.038 5.179 16.309 1.00 97.31 143 ARG A N 1
ATOM 1090 C CA . ARG A 1 143 ? -7.166 5.521 15.168 1.00 97.31 143 ARG A CA 1
ATOM 1091 C C . ARG A 1 143 ? -5.690 5.284 15.478 1.00 97.31 143 ARG A C 1
ATOM 1093 O O . ARG A 1 143 ? -4.985 4.675 14.676 1.00 97.31 143 ARG A O 1
ATOM 1100 N N . ARG A 1 144 ? -5.215 5.710 16.653 1.00 97.31 144 ARG A N 1
ATOM 1101 C CA . ARG A 1 144 ? -3.835 5.465 17.107 1.00 97.31 144 ARG A CA 1
ATOM 1102 C C . ARG A 1 144 ? -3.541 3.970 17.203 1.00 97.31 144 ARG A C 1
ATOM 1104 O O . ARG A 1 144 ? -2.499 3.533 16.721 1.00 97.31 144 ARG A O 1
ATOM 1111 N N . LYS A 1 145 ? -4.467 3.175 17.752 1.00 97.56 145 LYS A N 1
ATOM 1112 C CA . LYS A 1 145 ? -4.349 1.710 17.804 1.00 97.56 145 LYS A CA 1
ATOM 1113 C C . LYS A 1 145 ? -4.255 1.109 16.400 1.00 97.56 145 LYS A C 1
ATOM 1115 O O . LYS A 1 145 ? -3.390 0.269 16.174 1.00 97.56 145 LYS A O 1
ATOM 1120 N N . ALA A 1 146 ? -5.075 1.568 15.453 1.00 98.00 146 ALA A N 1
ATOM 1121 C CA . ALA A 1 146 ? -5.015 1.127 14.059 1.00 98.00 146 ALA A CA 1
ATOM 1122 C C . ALA A 1 146 ? -3.639 1.397 13.427 1.00 98.00 146 ALA A C 1
ATOM 1124 O O . ALA A 1 146 ? -3.033 0.500 12.840 1.00 98.00 146 ALA A O 1
ATOM 1125 N N . GLY A 1 147 ? -3.115 2.614 13.604 1.00 97.31 147 GLY A N 1
ATOM 1126 C CA . GLY A 1 147 ? -1.782 2.977 13.129 1.00 97.31 147 GLY A CA 1
ATOM 1127 C C . GLY A 1 147 ? -0.665 2.170 13.793 1.00 97.31 147 GLY A C 1
ATOM 1128 O O . GLY A 1 147 ? 0.276 1.756 13.120 1.00 97.31 147 GLY A O 1
ATOM 1129 N N . LEU A 1 148 ? -0.779 1.889 15.091 1.00 96.88 148 LEU A N 1
ATOM 1130 C CA . LEU A 1 148 ? 0.175 1.059 15.825 1.00 96.88 148 LEU A CA 1
ATOM 1131 C C . LEU A 1 148 ? 0.167 -0.397 15.327 1.00 96.88 148 LEU A C 1
ATOM 1133 O O . LEU A 1 148 ? 1.223 -0.951 15.033 1.00 96.88 148 LEU A O 1
ATOM 1137 N N . LEU A 1 149 ? -1.013 -1.004 15.175 1.00 97.62 149 LEU A N 1
ATOM 1138 C CA . LEU A 1 149 ? -1.172 -2.358 14.628 1.00 97.62 149 LEU A CA 1
ATOM 1139 C C . LEU A 1 149 ? -0.588 -2.470 13.213 1.00 97.62 149 LEU A C 1
ATOM 1141 O O . LEU A 1 149 ? 0.059 -3.466 12.887 1.00 97.62 149 LEU A O 1
ATOM 1145 N N . ALA A 1 150 ? -0.763 -1.434 12.389 1.00 96.62 150 ALA A N 1
ATOM 1146 C CA . ALA A 1 150 ? -0.156 -1.384 11.066 1.00 96.62 150 ALA A CA 1
ATOM 1147 C C . ALA A 1 150 ? 1.375 -1.404 11.149 1.00 96.62 150 ALA A C 1
ATOM 1149 O O . ALA A 1 150 ? 2.006 -2.160 10.417 1.00 96.62 150 ALA A O 1
ATOM 1150 N N . GLN A 1 151 ? 1.974 -0.629 12.058 1.00 94.00 151 GLN A N 1
ATOM 1151 C CA . GLN A 1 151 ? 3.426 -0.620 12.270 1.00 94.00 151 GLN A CA 1
ATOM 1152 C C . GLN A 1 151 ? 3.946 -1.970 12.785 1.00 94.00 151 GLN A C 1
ATOM 1154 O O . GLN A 1 151 ? 4.999 -2.421 12.340 1.00 94.00 151 GLN A O 1
ATOM 1159 N N . TYR A 1 152 ? 3.202 -2.658 13.656 1.00 93.75 152 TYR A N 1
ATOM 1160 C CA . TYR A 1 152 ? 3.571 -4.004 14.110 1.00 93.75 152 TYR A CA 1
ATOM 1161 C C . TYR A 1 152 ? 3.669 -5.007 12.955 1.00 93.75 152 TYR A C 1
ATOM 1163 O O . TYR A 1 152 ? 4.622 -5.782 12.896 1.00 93.75 152 TYR A O 1
ATOM 1171 N N . TYR A 1 153 ? 2.716 -4.972 12.022 1.00 93.88 153 TYR A N 1
ATOM 1172 C CA . TYR A 1 153 ? 2.695 -5.889 10.882 1.00 93.88 153 TYR A CA 1
ATOM 1173 C C . TYR A 1 153 ? 3.645 -5.464 9.748 1.00 93.88 153 TYR A C 1
ATOM 1175 O O . TYR A 1 153 ? 4.193 -6.300 9.030 1.00 93.88 153 TYR A O 1
ATOM 1183 N N . CYS A 1 154 ? 3.829 -4.158 9.543 1.00 89.88 154 CYS A N 1
ATOM 1184 C CA . CYS A 1 154 ? 4.527 -3.630 8.378 1.00 89.88 154 CYS A CA 1
ATOM 1185 C C . CYS A 1 154 ? 6.011 -4.037 8.333 1.00 89.88 154 CYS A C 1
ATOM 1187 O O . CYS A 1 154 ? 6.724 -4.101 9.340 1.00 89.88 154 CYS A O 1
ATOM 1189 N N . ARG A 1 155 ? 6.487 -4.277 7.108 1.00 87.06 155 ARG A N 1
ATOM 1190 C CA . ARG A 1 155 ? 7.884 -4.600 6.787 1.00 87.06 155 ARG A CA 1
ATOM 1191 C C . ARG A 1 155 ? 8.643 -3.431 6.156 1.00 87.06 155 ARG A C 1
ATOM 1193 O O . ARG A 1 155 ? 9.796 -3.614 5.785 1.00 87.06 155 ARG A O 1
ATOM 1200 N N . ALA A 1 156 ? 8.018 -2.258 6.032 1.00 85.56 156 ALA A N 1
ATOM 1201 C CA . ALA A 1 156 ? 8.706 -1.058 5.570 1.00 85.56 156 ALA A CA 1
ATOM 1202 C C . ALA A 1 156 ? 9.889 -0.721 6.502 1.00 85.56 156 ALA A C 1
ATOM 1204 O O . ALA A 1 156 ? 9.840 -1.079 7.688 1.00 85.56 156 ALA A O 1
ATOM 1205 N N . PRO A 1 157 ? 10.932 -0.040 5.993 1.00 78.06 157 PRO A N 1
ATOM 1206 C CA . PRO A 1 157 ? 12.103 0.318 6.785 1.00 78.06 157 PRO A CA 1
ATOM 1207 C C . PRO A 1 157 ? 11.740 0.999 8.111 1.00 78.06 157 PRO A C 1
ATOM 1209 O O . PRO A 1 157 ? 10.810 1.814 8.176 1.00 78.06 157 PRO A O 1
ATOM 1212 N N . ARG A 1 158 ? 12.470 0.620 9.168 1.00 76.00 158 ARG A N 1
ATOM 1213 C CA . ARG A 1 158 ? 12.310 1.130 10.535 1.00 76.00 158 ARG A CA 1
ATOM 1214 C C . ARG A 1 158 ? 13.394 2.161 10.835 1.00 76.00 158 ARG A C 1
ATOM 1216 O O . ARG A 1 158 ? 14.569 1.852 10.681 1.00 76.00 158 ARG A O 1
ATOM 1223 N N . GLY A 1 159 ? 12.987 3.313 11.362 1.00 62.50 159 GLY A N 1
ATOM 1224 C CA . GLY A 1 159 ? 13.891 4.331 11.897 1.00 62.50 159 GLY A CA 1
ATOM 1225 C C . GLY A 1 159 ? 14.352 5.379 10.884 1.00 62.50 159 GLY A C 1
ATOM 1226 O O . GLY A 1 159 ? 14.281 5.177 9.678 1.00 62.50 159 GLY A O 1
ATOM 1227 N N . TYR A 1 160 ? 14.829 6.498 11.427 1.00 55.09 160 TYR A N 1
ATOM 1228 C CA . TYR A 1 160 ? 15.587 7.522 10.719 1.00 55.09 160 TYR A CA 1
ATOM 1229 C C . TYR A 1 160 ? 17.065 7.135 10.806 1.00 55.09 160 TYR A C 1
ATOM 1231 O O . TYR A 1 160 ? 17.608 7.134 11.917 1.00 55.09 160 TYR A O 1
ATOM 1239 N N . PRO A 1 161 ? 17.766 6.838 9.702 1.00 57.69 161 PRO A N 1
ATOM 1240 C CA . PRO A 1 161 ? 19.194 7.100 9.686 1.00 57.69 161 PRO A CA 1
ATOM 1241 C C . PRO A 1 161 ? 19.396 8.553 10.155 1.00 57.69 161 PRO A C 1
ATOM 1243 O O . PRO A 1 161 ? 18.633 9.422 9.736 1.00 57.69 161 PRO A O 1
ATOM 1246 N N . PRO A 1 162 ? 20.382 8.865 11.013 1.00 52.47 162 PRO A N 1
ATOM 1247 C CA . PRO A 1 162 ? 20.573 10.222 11.545 1.00 52.47 162 PRO A CA 1
ATOM 1248 C C . PRO A 1 162 ? 20.746 11.310 10.467 1.00 52.47 162 PRO A C 1
ATOM 1250 O O . PRO A 1 162 ? 20.676 12.495 10.776 1.00 52.47 162 PRO A O 1
ATOM 1253 N N . PHE A 1 163 ? 20.931 10.907 9.207 1.00 53.88 163 PHE A N 1
ATOM 1254 C CA . PHE A 1 163 ? 21.106 11.768 8.044 1.00 53.88 163 PHE A CA 1
ATOM 1255 C C . PHE A 1 163 ? 20.062 11.536 6.936 1.00 53.88 163 PHE A C 1
ATOM 1257 O O . PHE A 1 163 ? 20.166 12.154 5.881 1.00 53.88 163 PHE A O 1
ATOM 1264 N N . GLU A 1 164 ? 19.057 10.676 7.147 1.00 55.75 164 GLU A N 1
ATOM 1265 C CA . GLU A 1 164 ? 18.012 10.408 6.151 1.00 55.75 164 GLU A CA 1
ATOM 1266 C C . GLU A 1 164 ? 16.616 10.368 6.778 1.00 55.75 164 GLU A C 1
ATOM 1268 O O . GLU A 1 164 ? 16.364 9.741 7.807 1.00 55.75 164 GLU A O 1
ATOM 1273 N N . ASP A 1 165 ? 15.668 11.010 6.102 1.00 58.03 165 ASP A N 1
ATOM 1274 C CA . ASP A 1 165 ? 14.272 11.034 6.512 1.00 58.03 165 ASP A CA 1
ATOM 1275 C C . ASP A 1 165 ? 13.518 9.783 6.011 1.00 58.03 165 ASP A C 1
ATOM 1277 O O . ASP A 1 165 ? 12.728 9.828 5.058 1.00 58.03 165 ASP A O 1
ATOM 1281 N N . VAL A 1 166 ? 13.806 8.620 6.605 1.00 59.03 166 VAL A N 1
ATOM 1282 C CA . VAL A 1 166 ? 13.163 7.346 6.238 1.00 59.03 166 VAL A CA 1
ATOM 1283 C C . VAL A 1 166 ? 11.926 7.112 7.112 1.00 59.03 166 VAL A C 1
ATOM 1285 O O . VAL A 1 166 ? 11.958 6.440 8.139 1.00 59.03 166 VAL A O 1
ATOM 1288 N N . LYS A 1 167 ? 10.774 7.652 6.687 1.00 71.94 167 LYS A N 1
ATOM 1289 C CA . LYS A 1 167 ? 9.488 7.493 7.402 1.00 71.94 167 LYS A CA 1
ATOM 1290 C C . LYS A 1 167 ? 8.620 6.349 6.882 1.00 71.94 167 LYS A C 1
ATOM 1292 O O . LYS A 1 167 ? 7.409 6.415 7.041 1.00 71.94 167 LYS A O 1
ATOM 1297 N N . GLY A 1 168 ? 9.177 5.305 6.265 1.00 85.00 168 GLY A N 1
ATOM 1298 C CA . GLY A 1 168 ? 8.380 4.237 5.639 1.00 85.00 168 GLY A CA 1
ATOM 1299 C C . GLY A 1 168 ? 7.345 3.612 6.588 1.00 85.00 168 GLY A C 1
ATOM 1300 O O . GLY A 1 168 ? 6.138 3.700 6.353 1.00 85.00 168 GLY A O 1
ATOM 1301 N N . ILE A 1 169 ? 7.803 3.032 7.703 1.00 89.25 169 ILE A N 1
ATOM 1302 C CA . ILE A 1 169 ? 6.907 2.417 8.695 1.00 89.25 169 ILE A CA 1
ATOM 1303 C C . ILE A 1 169 ? 5.973 3.433 9.372 1.00 89.25 169 ILE A C 1
ATOM 1305 O O . ILE A 1 169 ? 4.798 3.143 9.594 1.00 89.25 169 ILE A O 1
ATOM 1309 N N . HIS A 1 170 ? 6.465 4.639 9.665 1.00 89.69 170 HIS A N 1
ATOM 1310 C CA . HIS A 1 170 ? 5.684 5.675 10.342 1.00 89.69 170 HIS A CA 1
ATOM 1311 C C . HIS A 1 170 ? 4.573 6.221 9.445 1.00 89.69 170 HIS A C 1
ATOM 1313 O O . HIS A 1 170 ? 3.433 6.329 9.892 1.00 89.69 170 HIS A O 1
ATOM 1319 N N . LEU A 1 171 ? 4.871 6.456 8.165 1.00 90.69 171 LEU A N 1
ATOM 1320 C CA . LEU A 1 171 ? 3.892 6.821 7.149 1.00 90.69 171 LEU A CA 1
ATOM 1321 C C . LEU A 1 171 ? 2.851 5.710 6.986 1.00 90.69 171 LEU A C 1
ATOM 1323 O O . LEU A 1 171 ? 1.659 5.999 6.936 1.00 90.69 171 LEU A O 1
ATOM 1327 N N . ALA A 1 172 ? 3.260 4.435 6.986 1.00 93.81 172 ALA A N 1
ATOM 1328 C CA . ALA A 1 172 ? 2.307 3.327 6.957 1.00 93.81 172 ALA A CA 1
ATOM 1329 C C . ALA A 1 172 ? 1.346 3.382 8.156 1.00 93.81 172 ALA A C 1
ATOM 1331 O O . ALA A 1 172 ? 0.136 3.237 7.975 1.00 93.81 172 ALA A O 1
ATOM 1332 N N . GLY A 1 173 ? 1.860 3.630 9.364 1.00 95.38 173 GLY A N 1
ATOM 1333 C CA . GLY A 1 173 ? 1.044 3.810 10.564 1.00 95.38 173 GLY A CA 1
ATOM 1334 C C . GLY A 1 173 ? 0.096 5.006 10.475 1.00 95.38 173 GLY A C 1
ATOM 1335 O O . GLY A 1 173 ? -1.085 4.883 10.792 1.00 95.38 173 GLY A O 1
ATOM 1336 N N . GLU A 1 174 ? 0.587 6.147 10.001 1.00 95.12 174 GLU A N 1
ATOM 1337 C CA . GLU A 1 174 ? -0.202 7.368 9.838 1.00 95.12 174 GLU A CA 1
ATOM 1338 C C . GLU A 1 174 ? -1.355 7.176 8.845 1.00 95.12 174 GLU A C 1
ATOM 1340 O O . GLU A 1 174 ? -2.499 7.519 9.152 1.00 95.12 174 GLU A O 1
ATOM 1345 N N . LEU A 1 175 ? -1.082 6.568 7.685 1.00 96.19 175 LEU A N 1
ATOM 1346 C CA . LEU A 1 175 ? -2.106 6.275 6.682 1.00 96.19 175 LEU A CA 1
ATOM 1347 C C . LEU A 1 175 ? -3.181 5.333 7.238 1.00 96.19 175 LEU A C 1
ATOM 1349 O O . LEU A 1 175 ? -4.369 5.575 7.034 1.00 96.19 175 LEU A O 1
ATOM 1353 N N . HIS A 1 176 ? -2.800 4.306 8.005 1.00 98.00 176 HIS A N 1
ATOM 1354 C CA . HIS A 1 176 ? -3.776 3.410 8.631 1.00 98.00 176 HIS A CA 1
ATOM 1355 C C . HIS A 1 176 ? -4.591 4.110 9.724 1.00 98.00 176 HIS A C 1
ATOM 1357 O O . HIS A 1 176 ? -5.805 3.923 9.778 1.00 98.00 176 HIS A O 1
ATOM 1363 N N . ALA A 1 177 ? -3.979 4.963 10.546 1.00 97.88 177 ALA A N 1
ATOM 1364 C CA . ALA A 1 177 ? -4.714 5.752 11.533 1.00 97.88 177 ALA A CA 1
ATOM 1365 C C . ALA A 1 177 ? -5.751 6.676 10.866 1.00 97.88 177 ALA A C 1
ATOM 1367 O O . ALA A 1 177 ? -6.905 6.729 11.292 1.00 97.88 177 ALA A O 1
ATOM 1368 N N . LYS A 1 178 ? -5.365 7.355 9.777 1.00 97.62 178 LYS A N 1
ATOM 1369 C CA . LYS A 1 178 ? -6.245 8.244 8.997 1.00 97.62 178 LYS A CA 1
ATOM 1370 C C . LYS A 1 178 ? -7.330 7.496 8.214 1.00 97.62 178 LYS A C 1
ATOM 1372 O O . LYS A 1 178 ? -8.390 8.066 7.951 1.00 97.62 178 LYS A O 1
ATOM 1377 N N . SER A 1 179 ? -7.087 6.232 7.864 1.00 97.25 179 SER A N 1
ATOM 1378 C CA . SER A 1 179 ? -8.024 5.409 7.089 1.00 97.25 179 SER A CA 1
ATOM 1379 C C . SER A 1 179 ? -9.292 5.008 7.838 1.00 97.25 179 SER A C 1
ATOM 1381 O O . SER A 1 179 ? -10.273 4.633 7.199 1.00 97.25 179 SER A O 1
ATOM 1383 N N . VAL A 1 180 ? -9.293 5.089 9.174 1.00 97.81 180 VAL A N 1
ATOM 1384 C CA . VAL A 1 180 ? -10.426 4.664 10.002 1.00 97.81 180 VAL A CA 1
ATOM 1385 C C . VAL A 1 180 ? -11.555 5.697 9.955 1.00 97.81 180 VAL A C 1
ATOM 1387 O O . VAL A 1 180 ? -11.451 6.810 10.486 1.00 97.81 180 VAL A O 1
ATOM 1390 N N . LYS A 1 181 ? -12.674 5.291 9.355 1.00 96.56 181 LYS A N 1
ATOM 1391 C CA . LYS A 1 181 ? -13.955 5.998 9.314 1.00 96.56 181 LYS A CA 1
ATOM 1392 C C . LYS A 1 181 ? -14.930 5.318 10.268 1.00 96.56 181 LYS A C 1
ATOM 1394 O O . LYS A 1 181 ? -15.220 4.135 10.126 1.00 96.56 181 LYS A O 1
ATOM 1399 N N . ILE A 1 182 ? -15.433 6.064 11.247 1.00 93.31 182 ILE A N 1
ATOM 1400 C CA . ILE A 1 182 ? -16.415 5.547 12.203 1.00 93.31 182 ILE A CA 1
ATOM 1401 C C . ILE A 1 182 ? -17.809 5.738 11.617 1.00 93.31 182 ILE A C 1
ATOM 1403 O O . ILE A 1 182 ? -18.217 6.868 11.349 1.00 93.31 182 ILE A O 1
ATOM 1407 N N . ILE A 1 183 ? -18.537 4.638 11.458 1.00 88.56 183 ILE A N 1
ATOM 1408 C CA . ILE A 1 183 ? -19.936 4.637 11.049 1.00 88.56 183 ILE A CA 1
ATOM 1409 C C . ILE A 1 183 ? -20.780 4.504 12.314 1.00 88.56 183 ILE A C 1
ATOM 1411 O O . ILE A 1 183 ? -20.693 3.512 13.039 1.00 88.56 183 ILE A O 1
ATOM 1415 N N . LYS A 1 184 ? -21.593 5.524 12.602 1.00 71.12 184 LYS A N 1
ATOM 1416 C CA . LYS A 1 184 ? -22.612 5.422 13.648 1.00 71.12 184 LYS A CA 1
ATOM 1417 C C . LYS A 1 184 ? -23.771 4.608 13.085 1.00 71.12 184 LYS A C 1
ATOM 1419 O O . LYS A 1 184 ? -24.386 5.028 12.106 1.00 71.12 184 LYS A O 1
ATOM 1424 N N . LEU A 1 185 ? -24.043 3.454 13.684 1.00 62.62 185 LEU A N 1
ATOM 1425 C CA . LEU A 1 185 ? -25.287 2.738 13.427 1.00 62.62 185 LEU A CA 1
ATOM 1426 C C . LEU A 1 185 ? -26.430 3.601 13.981 1.00 62.62 185 LEU A C 1
ATOM 1428 O O . LEU A 1 185 ? -26.321 4.102 15.103 1.00 62.62 185 LEU A O 1
ATOM 1432 N N . LYS A 1 186 ? -27.436 3.861 13.140 1.00 53.62 186 LYS A N 1
ATOM 1433 C CA . LYS A 1 186 ? -28.676 4.526 13.553 1.00 53.62 186 LYS A CA 1
ATOM 1434 C C . LYS A 1 186 ? -29.464 3.630 14.496 1.00 53.62 186 LYS A C 1
ATOM 1436 O O . LYS A 1 186 ? -29.412 2.398 14.287 1.00 53.62 186 LYS A O 1
#

Foldseek 3Di:
DDPPLPADPCNCPPPQEEEDADPELVVVLSVLLVCLVNQHQEYAYEACDQQPVPGNHQVVSCVSSVPSHYYHYYPHQQQQAPPPVRPVSNVVRQAAHQWAKEFEDDVQFTQAIDTRHYHPLCQLVQLRVVRHGDGDPDLLRNLQSQLVSSLVSDPHDDDAPPPHDSCSSVVSSNSRSVNYDYDYDD

Radius of gyration: 18.9 Å; chains: 1; bounding box: 58×30×49 Å